Protein AF-A0A853IHB6-F1 (afdb_monomer)

Structure (mmCIF, N/CA/C/O backbone):
data_AF-A0A853IHB6-F1
#
_entry.id   AF-A0A853IHB6-F1
#
loop_
_atom_site.group_PDB
_atom_site.id
_atom_site.type_symbol
_atom_site.label_atom_id
_atom_site.label_alt_id
_atom_site.label_comp_id
_atom_site.label_asym_id
_atom_site.label_entity_id
_atom_site.label_seq_id
_atom_site.pdbx_PDB_ins_code
_atom_site.Cartn_x
_atom_site.Cartn_y
_atom_site.Cartn_z
_atom_site.occupancy
_atom_site.B_iso_or_equiv
_atom_site.auth_seq_id
_atom_site.auth_comp_id
_atom_site.auth_asym_id
_atom_site.auth_atom_id
_atom_site.pdbx_PDB_model_num
ATOM 1 N N . MET A 1 1 ? 46.048 -47.312 -31.090 1.00 39.09 1 MET A N 1
ATOM 2 C CA . MET A 1 1 ? 46.561 -47.671 -29.754 1.00 39.09 1 MET A CA 1
ATOM 3 C C . MET A 1 1 ? 45.730 -46.863 -28.779 1.00 39.09 1 MET A C 1
ATOM 5 O O . MET A 1 1 ? 45.894 -45.655 -28.734 1.00 39.09 1 MET A O 1
ATOM 9 N N . PHE A 1 2 ? 44.700 -47.487 -28.207 1.00 38.72 2 PHE A N 1
ATOM 10 C CA . PHE A 1 2 ? 43.743 -46.816 -27.329 1.00 38.72 2 PHE A CA 1
ATOM 11 C C . PHE A 1 2 ? 44.332 -46.805 -25.922 1.00 38.72 2 PHE A C 1
ATOM 13 O O . PHE A 1 2 ? 44.575 -47.870 -25.360 1.00 38.72 2 PHE A O 1
ATOM 20 N N . ASP A 1 3 ? 44.629 -45.611 -25.422 1.00 42.41 3 ASP A N 1
ATOM 21 C CA . ASP A 1 3 ? 45.115 -45.395 -24.067 1.00 42.41 3 ASP A CA 1
ATOM 22 C C . ASP A 1 3 ? 43.910 -45.358 -23.119 1.00 42.41 3 ASP A C 1
ATOM 24 O O . ASP A 1 3 ? 43.054 -44.478 -23.205 1.00 42.41 3 ASP A O 1
ATOM 28 N N . THR A 1 4 ? 43.797 -46.382 -22.278 1.00 53.53 4 THR A N 1
ATOM 29 C CA . THR A 1 4 ? 42.808 -46.483 -21.203 1.00 53.53 4 THR A CA 1
ATOM 30 C C . THR A 1 4 ? 43.539 -46.297 -19.878 1.00 53.53 4 THR A C 1
ATOM 32 O O . THR A 1 4 ? 43.985 -47.272 -19.271 1.00 53.53 4 THR A O 1
ATOM 35 N N . GLY A 1 5 ? 43.675 -45.042 -19.447 1.00 38.88 5 GLY A N 1
ATOM 36 C CA . GLY A 1 5 ? 44.325 -44.648 -18.198 1.00 38.88 5 GLY A CA 1
ATOM 37 C C . GLY A 1 5 ? 43.356 -44.013 -17.194 1.00 38.88 5 GLY A C 1
ATOM 38 O O . GLY A 1 5 ? 43.035 -42.842 -17.310 1.00 38.88 5 GLY A O 1
ATOM 39 N N . SER A 1 6 ? 42.932 -44.833 -16.228 1.00 40.25 6 SER A N 1
ATOM 40 C CA . SER A 1 6 ? 42.567 -44.580 -14.817 1.00 40.25 6 SER A CA 1
ATOM 41 C C . SER A 1 6 ? 41.685 -43.374 -14.393 1.00 40.25 6 SER A C 1
ATOM 43 O O . SER A 1 6 ? 42.074 -42.224 -14.571 1.00 40.25 6 SER A O 1
ATOM 45 N N . PRO A 1 7 ? 40.564 -43.615 -13.673 1.00 49.88 7 PRO A N 1
ATOM 46 C CA . PRO A 1 7 ? 39.757 -42.578 -13.031 1.00 49.88 7 PRO A CA 1
ATOM 47 C C . PRO A 1 7 ? 40.370 -42.173 -11.683 1.00 49.88 7 PRO A C 1
ATOM 49 O O . PRO A 1 7 ? 40.290 -42.908 -10.699 1.00 49.88 7 PRO A O 1
ATOM 52 N N . GLY A 1 8 ? 40.986 -40.999 -11.636 1.00 46.03 8 GLY A N 1
ATOM 53 C CA . GLY A 1 8 ? 41.506 -40.397 -10.413 1.00 46.03 8 GLY A CA 1
ATOM 54 C C . GLY A 1 8 ? 41.659 -38.892 -10.597 1.00 46.03 8 GLY A C 1
ATOM 55 O O . GLY A 1 8 ? 42.212 -38.461 -11.601 1.00 46.03 8 GLY A O 1
ATOM 56 N N . ASP A 1 9 ? 41.157 -38.140 -9.619 1.00 41.75 9 ASP A N 1
ATOM 57 C CA . ASP A 1 9 ? 41.301 -36.690 -9.428 1.00 41.75 9 ASP A CA 1
ATOM 58 C C . ASP A 1 9 ? 40.328 -35.778 -10.200 1.00 41.75 9 ASP A C 1
ATOM 60 O O . ASP A 1 9 ? 40.714 -34.925 -10.995 1.00 41.75 9 ASP A O 1
ATOM 64 N N . LEU A 1 10 ? 39.035 -35.871 -9.859 1.00 42.25 10 LEU A N 1
ATOM 65 C CA . LEU A 1 10 ? 38.134 -34.719 -9.984 1.00 42.25 10 LEU A CA 1
ATOM 66 C C . LEU A 1 10 ? 38.564 -33.659 -8.958 1.00 42.25 10 LEU A C 1
ATOM 68 O O . LEU A 1 10 ? 38.214 -33.738 -7.779 1.00 42.25 10 LEU A O 1
ATOM 72 N N . GLN A 1 11 ? 39.348 -32.677 -9.401 1.00 43.31 11 GLN A N 1
ATOM 73 C CA . GLN A 1 11 ? 39.589 -31.466 -8.625 1.00 43.31 11 GLN A CA 1
ATOM 74 C C . GLN A 1 11 ? 38.267 -30.703 -8.477 1.00 43.31 11 GLN A C 1
ATOM 76 O O . GLN A 1 11 ? 37.586 -30.400 -9.453 1.00 43.31 11 GLN A O 1
ATOM 81 N N . THR A 1 12 ? 37.890 -30.383 -7.241 1.00 45.84 12 THR A N 1
ATOM 82 C CA . THR A 1 12 ? 36.671 -29.639 -6.883 1.00 45.84 12 THR A CA 1
ATOM 83 C C . THR A 1 12 ? 36.771 -28.141 -7.205 1.00 45.84 12 THR A C 1
ATOM 85 O O . THR A 1 12 ? 36.400 -27.308 -6.379 1.00 45.84 12 THR A O 1
ATOM 88 N N . THR A 1 13 ? 37.311 -27.774 -8.367 1.00 45.62 13 THR A N 1
ATOM 89 C CA . THR A 1 13 ? 37.456 -26.369 -8.788 1.00 45.62 13 THR A CA 1
ATOM 90 C C . THR A 1 13 ? 36.735 -26.014 -10.081 1.00 45.62 13 THR A C 1
ATOM 92 O O . THR A 1 13 ? 36.624 -24.829 -10.369 1.00 45.62 13 THR A O 1
ATOM 95 N N . ASP A 1 14 ? 36.133 -26.977 -10.778 1.00 42.69 14 ASP A N 1
ATOM 96 C CA . ASP A 1 14 ? 35.293 -26.707 -11.951 1.00 42.69 14 ASP A CA 1
ATOM 97 C C . ASP A 1 14 ? 33.805 -26.782 -11.587 1.00 42.69 14 ASP A C 1
ATOM 99 O O . ASP A 1 14 ? 33.030 -27.567 -12.127 1.00 42.69 14 ASP A O 1
ATOM 103 N N . ILE A 1 15 ? 33.386 -25.955 -10.623 1.00 47.69 15 ILE A N 1
ATOM 104 C CA . ILE A 1 15 ? 31.996 -25.493 -10.620 1.00 47.69 15 ILE A CA 1
ATOM 105 C C . ILE A 1 15 ? 31.965 -24.383 -11.661 1.00 47.69 15 ILE A C 1
ATOM 107 O O . ILE A 1 15 ? 32.429 -23.274 -11.404 1.00 47.69 15 ILE A O 1
ATOM 111 N N . ASP A 1 16 ? 31.484 -24.735 -12.847 1.00 43.22 16 ASP A N 1
ATOM 112 C CA . ASP A 1 16 ? 31.359 -23.882 -14.019 1.00 43.22 16 ASP A CA 1
ATOM 113 C C . ASP A 1 16 ? 30.934 -22.447 -13.668 1.00 43.22 16 ASP A C 1
ATOM 115 O O . ASP A 1 16 ? 29.757 -22.125 -13.482 1.00 43.22 16 ASP A O 1
ATOM 119 N N . TYR A 1 17 ? 31.913 -21.541 -13.685 1.00 42.97 17 TYR A N 1
ATOM 120 C CA . TYR A 1 17 ? 31.722 -20.088 -13.644 1.00 42.97 17 TYR A CA 1
ATOM 121 C C . TYR A 1 17 ? 30.939 -19.548 -14.866 1.00 42.97 17 TYR A C 1
ATOM 123 O O . TYR A 1 17 ? 30.694 -18.349 -14.963 1.00 42.97 17 TYR A O 1
ATOM 131 N N . TRP A 1 18 ? 30.496 -20.425 -15.774 1.00 45.09 18 TRP A N 1
ATOM 132 C CA . TRP A 1 18 ? 29.638 -20.131 -16.927 1.00 45.09 18 TRP A CA 1
ATOM 133 C C . TRP A 1 18 ? 28.149 -19.944 -16.587 1.00 45.09 18 TRP A C 1
ATOM 135 O O . TRP A 1 18 ? 27.378 -19.531 -17.448 1.00 45.09 18 TRP A O 1
ATOM 145 N N . CYS A 1 19 ? 27.722 -20.181 -15.342 1.00 48.97 19 CYS A N 1
ATOM 146 C CA . CYS A 1 19 ? 26.323 -19.977 -14.932 1.00 48.97 19 CYS A CA 1
ATOM 147 C C . CYS A 1 19 ? 25.985 -18.530 -14.508 1.00 48.97 19 CYS A C 1
ATOM 149 O O . CYS A 1 19 ? 24.873 -18.275 -14.051 1.00 48.97 19 CYS A O 1
ATOM 151 N N . LEU A 1 20 ? 26.920 -17.580 -14.636 1.00 48.69 20 LEU A N 1
ATOM 152 C CA . LEU A 1 20 ? 26.728 -16.162 -14.285 1.00 48.69 20 LEU A CA 1
ATOM 153 C C . LEU A 1 20 ? 26.822 -15.228 -15.497 1.00 48.69 20 LEU A C 1
ATOM 155 O O . LEU A 1 20 ? 27.181 -14.059 -15.349 1.00 48.69 20 LEU A O 1
ATOM 159 N N . ASP A 1 21 ? 26.508 -15.714 -16.698 1.00 51.81 21 ASP A N 1
ATOM 160 C CA . ASP A 1 21 ? 26.398 -14.824 -17.847 1.00 51.81 21 ASP A CA 1
ATOM 161 C C . ASP A 1 21 ? 24.984 -14.225 -17.930 1.00 51.81 21 ASP A C 1
ATOM 163 O O . ASP A 1 21 ? 24.065 -14.783 -18.534 1.00 51.81 21 ASP A O 1
ATOM 167 N N . ASN A 1 22 ? 24.810 -13.055 -17.308 1.00 55.53 22 ASN A N 1
ATOM 168 C CA . ASN A 1 22 ? 23.594 -12.233 -17.403 1.00 55.53 22 ASN A CA 1
ATOM 169 C C . ASN A 1 22 ? 23.301 -11.745 -18.844 1.00 55.53 22 ASN A C 1
ATOM 171 O O . ASN A 1 22 ? 22.346 -10.999 -19.044 1.00 55.53 22 ASN A O 1
ATOM 175 N N . SER A 1 23 ? 24.112 -12.121 -19.842 1.00 57.69 23 SER A N 1
ATOM 176 C CA . SER A 1 23 ? 23.882 -11.809 -21.257 1.00 57.69 23 SER A CA 1
ATOM 177 C C . SER A 1 23 ? 23.020 -12.838 -22.004 1.00 57.69 23 SER A C 1
ATOM 179 O O . SER A 1 23 ? 22.664 -12.598 -23.159 1.00 57.69 23 SER A O 1
ATOM 181 N N . ASN A 1 24 ? 22.620 -13.952 -21.371 1.00 60.69 24 ASN A N 1
ATOM 182 C CA . ASN A 1 24 ? 21.638 -14.863 -21.964 1.00 60.69 24 ASN A CA 1
ATOM 183 C C . ASN A 1 24 ? 20.250 -14.183 -22.001 1.00 60.69 24 ASN A C 1
ATOM 185 O O . ASN A 1 24 ? 19.693 -13.909 -20.933 1.00 60.69 24 ASN A O 1
ATOM 189 N N . PRO A 1 25 ? 19.656 -13.943 -23.187 1.00 65.44 25 PRO A N 1
ATOM 190 C CA . PRO A 1 25 ? 18.392 -13.213 -23.311 1.00 65.44 25 PRO A CA 1
ATOM 191 C C . PRO A 1 25 ? 17.245 -13.873 -22.536 1.00 65.44 25 PRO A C 1
ATOM 193 O O . PRO A 1 25 ? 16.434 -13.170 -21.950 1.00 65.44 25 PRO A O 1
ATOM 196 N N . LEU A 1 26 ? 17.227 -15.206 -22.420 1.00 67.75 26 LEU A N 1
ATOM 197 C CA . LEU A 1 26 ? 16.200 -15.918 -21.648 1.00 67.75 26 LEU A CA 1
ATOM 198 C C . LEU A 1 26 ? 16.331 -15.695 -20.134 1.00 67.75 26 LEU A C 1
ATOM 200 O O . LEU A 1 26 ? 15.330 -15.648 -19.423 1.00 67.75 26 LEU A O 1
ATOM 204 N N . ILE A 1 27 ? 17.564 -15.552 -19.635 1.00 72.31 27 ILE A N 1
ATOM 205 C CA . ILE A 1 27 ? 17.809 -15.221 -18.226 1.00 72.31 27 ILE A CA 1
ATOM 206 C C . ILE A 1 27 ? 17.411 -13.764 -17.986 1.00 72.31 27 ILE A C 1
ATOM 208 O O . ILE A 1 27 ? 16.718 -13.484 -17.012 1.00 72.31 27 ILE A O 1
ATOM 212 N N . MET A 1 28 ? 17.774 -12.858 -18.897 1.00 68.56 28 MET A N 1
ATOM 213 C CA . MET A 1 28 ? 17.434 -11.440 -18.792 1.00 68.56 28 MET A CA 1
ATOM 214 C C . MET A 1 28 ? 15.918 -11.205 -18.800 1.00 68.56 28 MET A C 1
ATOM 216 O O . MET A 1 28 ? 15.425 -10.511 -17.914 1.00 68.56 28 MET A O 1
ATOM 220 N N . ASP A 1 29 ? 15.178 -11.833 -19.717 1.00 67.56 29 ASP A N 1
ATOM 221 C CA . ASP A 1 29 ? 13.713 -11.740 -19.777 1.00 67.56 29 ASP A CA 1
ATOM 222 C C . ASP A 1 29 ? 13.081 -12.258 -18.477 1.00 67.56 29 ASP A C 1
ATOM 224 O O . ASP A 1 29 ? 12.278 -11.568 -17.853 1.00 67.56 29 ASP A O 1
ATOM 228 N N . SER A 1 30 ? 13.538 -13.412 -17.976 1.00 71.25 30 SER A N 1
ATOM 229 C CA . SER A 1 30 ? 13.041 -13.955 -16.704 1.00 71.25 30 SER A CA 1
ATOM 230 C C . SER A 1 30 ? 13.342 -13.057 -15.495 1.00 71.25 30 S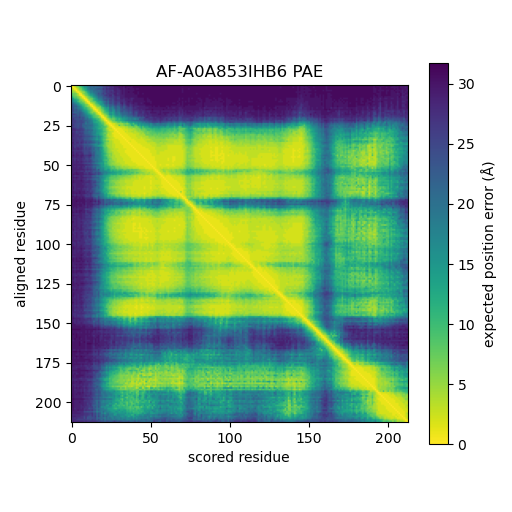ER A C 1
ATOM 232 O O . SER A 1 30 ? 12.538 -12.976 -14.566 1.00 71.25 30 SER A O 1
ATOM 234 N N . ILE A 1 31 ? 14.487 -12.363 -15.491 1.00 74.69 31 ILE A N 1
ATOM 235 C CA . ILE A 1 31 ? 14.859 -11.409 -14.438 1.00 74.69 31 ILE A CA 1
ATOM 236 C C . ILE A 1 31 ? 13.988 -10.154 -14.528 1.00 74.69 31 ILE A C 1
ATOM 238 O O . ILE A 1 31 ? 13.567 -9.636 -13.493 1.00 74.69 31 ILE A O 1
ATOM 242 N N . ILE A 1 32 ? 13.715 -9.665 -15.741 1.00 72.12 32 ILE A N 1
ATOM 243 C CA . ILE A 1 32 ? 12.841 -8.511 -15.977 1.00 72.12 32 ILE A CA 1
ATOM 244 C C . ILE A 1 32 ? 11.423 -8.822 -15.493 1.00 72.12 32 ILE A C 1
ATOM 246 O O . ILE A 1 32 ? 10.866 -8.024 -14.737 1.00 72.12 32 ILE A O 1
ATOM 250 N N . ASP A 1 33 ? 10.883 -9.993 -15.834 1.00 72.81 33 ASP A N 1
ATOM 251 C CA . ASP A 1 33 ? 9.558 -10.434 -15.387 1.00 72.81 33 ASP A CA 1
ATOM 252 C C . ASP A 1 33 ? 9.497 -10.547 -13.859 1.00 72.81 33 ASP A C 1
ATOM 254 O O . ASP A 1 33 ? 8.618 -9.971 -13.217 1.00 72.81 33 ASP A O 1
ATOM 258 N N . GLN A 1 34 ? 10.490 -11.200 -13.243 1.00 77.75 34 GLN A N 1
ATOM 259 C CA . GLN A 1 34 ? 10.580 -11.296 -11.782 1.00 77.75 34 GLN A CA 1
ATOM 260 C C . GLN A 1 34 ? 10.673 -9.926 -11.110 1.00 77.75 34 GLN A C 1
ATOM 262 O O . GLN A 1 34 ? 10.095 -9.722 -10.039 1.00 77.75 34 GLN A O 1
ATOM 267 N N . PHE A 1 35 ? 11.410 -8.988 -11.702 1.00 81.38 35 PHE A N 1
ATOM 268 C CA . PHE A 1 35 ? 11.526 -7.632 -11.183 1.00 81.38 35 PHE A CA 1
ATOM 269 C C . PHE A 1 35 ? 10.202 -6.867 -11.303 1.00 81.38 35 PHE A C 1
ATOM 271 O O . PHE A 1 35 ? 9.795 -6.215 -10.338 1.00 81.38 35 PHE A O 1
ATOM 278 N N . GLY A 1 36 ? 9.508 -6.983 -12.439 1.00 78.69 36 GLY A N 1
ATOM 279 C CA . GLY A 1 36 ? 8.176 -6.409 -12.644 1.00 78.69 36 GLY A CA 1
ATOM 280 C C . GLY A 1 36 ? 7.177 -6.917 -11.605 1.00 78.69 36 GLY A C 1
ATOM 281 O O . GLY A 1 36 ? 6.523 -6.126 -10.923 1.00 78.69 36 GLY A O 1
ATOM 282 N N . ASP A 1 37 ? 7.165 -8.226 -11.385 1.00 80.94 37 ASP A N 1
ATOM 283 C CA . ASP A 1 37 ? 6.362 -8.908 -10.372 1.00 80.94 37 ASP A CA 1
ATOM 284 C C . ASP A 1 37 ? 6.672 -8.440 -8.940 1.00 80.94 37 ASP A C 1
ATOM 286 O O . ASP A 1 37 ? 5.771 -8.201 -8.128 1.00 80.94 37 ASP A O 1
ATOM 290 N N . GLN A 1 38 ? 7.957 -8.304 -8.598 1.00 87.19 38 GLN A N 1
ATOM 291 C CA . GLN A 1 38 ? 8.386 -7.783 -7.296 1.00 87.19 38 GLN A CA 1
ATOM 292 C C . GLN A 1 38 ? 7.939 -6.332 -7.104 1.00 87.19 38 GLN A C 1
ATOM 294 O O . GLN A 1 38 ? 7.488 -5.967 -6.015 1.00 87.19 38 GLN A O 1
ATOM 299 N N . GLN A 1 39 ? 8.041 -5.514 -8.152 1.00 86.00 39 GLN A N 1
ATOM 300 C CA . GLN A 1 39 ? 7.624 -4.118 -8.119 1.00 86.00 39 GLN A CA 1
ATOM 301 C C . GLN A 1 39 ? 6.103 -3.992 -7.977 1.00 86.00 39 GLN A C 1
ATOM 303 O O . GLN A 1 39 ? 5.648 -3.180 -7.171 1.00 86.00 39 GLN A O 1
ATOM 308 N N . LEU A 1 40 ? 5.322 -4.819 -8.681 1.00 86.06 40 LEU A N 1
ATOM 309 C CA . LEU A 1 40 ? 3.865 -4.886 -8.546 1.00 86.06 40 LEU A CA 1
ATOM 310 C C . LEU A 1 40 ? 3.463 -5.215 -7.102 1.00 86.06 40 LEU A C 1
ATOM 312 O O . LEU A 1 40 ? 2.686 -4.481 -6.490 1.00 86.06 40 LEU A O 1
ATOM 316 N N . ARG A 1 41 ? 4.060 -6.261 -6.515 1.00 88.19 41 ARG A N 1
ATOM 317 C CA . ARG A 1 41 ? 3.809 -6.652 -5.117 1.00 88.19 41 ARG A CA 1
ATOM 318 C C . ARG A 1 41 ? 4.211 -5.566 -4.122 1.00 88.19 41 ARG A C 1
ATOM 320 O O . ARG A 1 41 ? 3.479 -5.303 -3.167 1.00 88.19 41 ARG A O 1
ATOM 327 N N . ALA A 1 42 ? 5.353 -4.913 -4.340 1.00 89.50 42 ALA A N 1
ATOM 328 C CA . ALA A 1 42 ? 5.799 -3.808 -3.497 1.00 89.50 42 ALA A CA 1
ATOM 329 C C . ALA A 1 42 ? 4.817 -2.626 -3.550 1.00 89.50 42 ALA A C 1
ATOM 331 O O . ALA A 1 42 ? 4.470 -2.066 -2.508 1.00 89.50 42 ALA A O 1
ATOM 332 N N . SER A 1 43 ? 4.342 -2.270 -4.747 1.00 89.44 43 SER A N 1
ATOM 333 C CA . SER A 1 43 ? 3.339 -1.223 -4.958 1.00 89.44 43 SER A CA 1
ATOM 334 C C . SER A 1 43 ? 1.993 -1.576 -4.317 1.00 89.44 43 SER A C 1
ATOM 336 O O . SER A 1 43 ? 1.381 -0.715 -3.681 1.00 89.44 43 SER A O 1
ATOM 338 N N . ALA A 1 44 ? 1.556 -2.834 -4.410 1.00 89.31 44 ALA A N 1
ATOM 339 C CA . ALA A 1 44 ? 0.323 -3.324 -3.798 1.00 89.31 44 ALA A CA 1
ATOM 340 C C . ALA A 1 44 ? 0.361 -3.248 -2.263 1.00 89.31 44 ALA A C 1
ATOM 342 O O . ALA A 1 44 ? -0.499 -2.617 -1.647 1.00 89.31 44 ALA A O 1
ATOM 343 N N . MET A 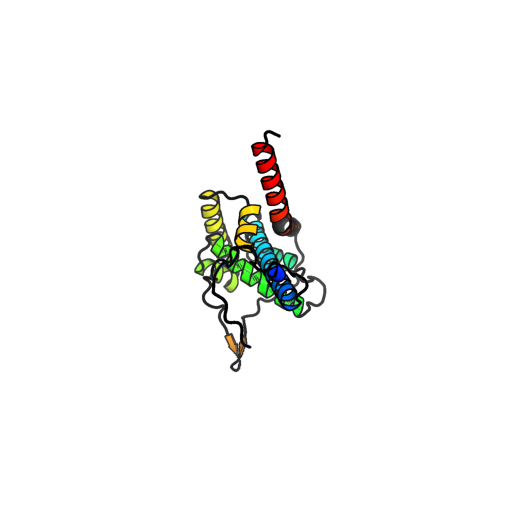1 45 ? 1.405 -3.803 -1.636 1.00 89.62 45 MET A N 1
ATOM 344 C CA . MET A 1 45 ? 1.578 -3.746 -0.178 1.00 89.62 45 MET A CA 1
ATOM 345 C C . MET A 1 45 ? 1.720 -2.303 0.322 1.00 89.62 45 MET 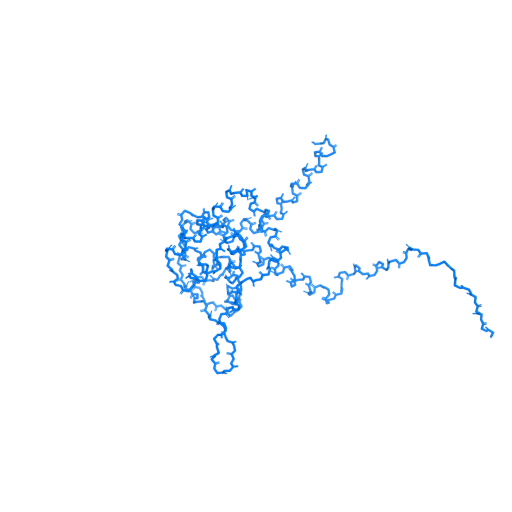A C 1
ATOM 347 O O . MET A 1 45 ? 1.142 -1.924 1.339 1.00 89.62 45 MET A O 1
ATOM 351 N N . ALA A 1 46 ? 2.445 -1.458 -0.414 1.00 91.31 46 ALA A N 1
ATOM 352 C CA . ALA A 1 46 ? 2.559 -0.043 -0.080 1.00 91.31 46 ALA A CA 1
ATOM 353 C C . ALA A 1 46 ? 1.215 0.698 -0.168 1.00 91.31 46 ALA A C 1
ATOM 355 O O . ALA A 1 46 ? 0.976 1.595 0.640 1.00 91.31 46 ALA A O 1
ATOM 356 N N . SER A 1 47 ? 0.356 0.328 -1.122 1.00 90.00 47 SER A N 1
ATOM 357 C CA . SER A 1 47 ? -0.992 0.889 -1.278 1.00 90.00 47 SER A CA 1
ATOM 358 C C . SER A 1 47 ? -1.908 0.458 -0.134 1.00 90.00 47 SER A C 1
ATOM 360 O O . SER A 1 47 ? -2.553 1.312 0.470 1.00 90.00 47 SER A O 1
ATOM 362 N N . ALA A 1 48 ? -1.885 -0.828 0.237 1.00 90.12 48 ALA A N 1
ATOM 363 C CA . ALA A 1 48 ? -2.624 -1.359 1.383 1.00 90.12 48 ALA A CA 1
ATOM 364 C C . ALA A 1 48 ? -2.237 -0.653 2.696 1.00 90.12 48 ALA A C 1
ATOM 366 O O . ALA A 1 48 ? -3.100 -0.133 3.398 1.00 90.12 48 ALA A O 1
ATOM 367 N N . LEU A 1 49 ? -0.936 -0.543 2.989 1.00 90.50 49 LEU A N 1
ATOM 368 C CA . LEU A 1 49 ? -0.447 0.155 4.185 1.00 90.50 49 LEU A CA 1
ATOM 369 C C . LEU A 1 49 ? -0.770 1.654 4.166 1.00 90.50 49 LEU A C 1
ATOM 371 O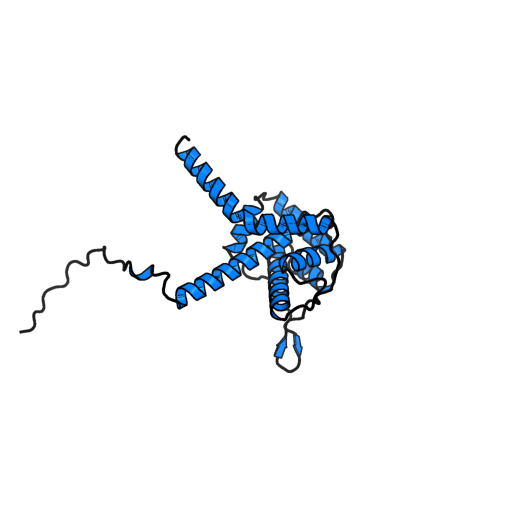 O . LEU A 1 49 ? -1.052 2.245 5.203 1.00 90.50 49 LEU A O 1
ATOM 375 N N . ALA A 1 50 ? -0.695 2.302 3.000 1.00 90.44 50 ALA A N 1
ATOM 376 C CA . ALA A 1 50 ? -1.035 3.717 2.886 1.00 90.44 50 ALA A CA 1
ATOM 377 C C . ALA A 1 50 ? -2.529 3.977 3.102 1.00 90.44 50 ALA A C 1
ATOM 379 O O . ALA A 1 50 ? -2.865 5.044 3.604 1.00 90.44 50 ALA A O 1
ATOM 380 N N . TRP A 1 51 ? -3.388 3.026 2.733 1.00 91.00 51 TRP A N 1
ATOM 381 C CA . TRP A 1 51 ? -4.826 3.102 2.952 1.00 91.00 51 TRP A CA 1
ATOM 382 C C . TRP A 1 51 ? -5.203 2.906 4.422 1.00 91.00 51 TRP A C 1
ATOM 384 O O . TRP A 1 51 ? -5.953 3.717 4.952 1.00 91.00 51 TRP A O 1
ATOM 394 N N . VAL A 1 52 ? -4.641 1.898 5.098 1.00 88.75 52 VAL A N 1
ATOM 395 C CA . VAL A 1 52 ? -4.919 1.644 6.527 1.00 88.75 52 VAL A CA 1
ATOM 396 C C . VAL A 1 52 ? -4.451 2.803 7.412 1.00 88.75 52 VAL A C 1
ATOM 398 O O . VAL A 1 52 ? -5.111 3.150 8.379 1.00 88.75 52 VAL A O 1
ATOM 401 N N . GLU A 1 53 ? -3.332 3.442 7.066 1.00 85.81 53 GLU A N 1
ATOM 402 C CA . GLU A 1 53 ? -2.814 4.607 7.799 1.00 85.81 53 GLU A CA 1
ATOM 403 C C . GLU A 1 53 ? -3.401 5.947 7.340 1.00 85.81 53 GLU A C 1
ATOM 405 O O . GLU A 1 53 ? -2.901 7.005 7.737 1.00 85.81 53 GLU A O 1
ATOM 410 N N . ASN A 1 54 ? -4.353 5.927 6.411 1.00 82.56 54 ASN A N 1
ATOM 411 C CA . ASN A 1 54 ? -5.020 7.138 5.973 1.00 82.56 54 ASN A CA 1
ATOM 412 C C . ASN A 1 54 ? -6.065 7.544 7.016 1.00 82.56 54 ASN A C 1
ATOM 414 O O . ASN A 1 54 ? -6.741 6.690 7.580 1.00 82.56 54 ASN A O 1
ATOM 418 N N . ASP A 1 55 ? -6.260 8.849 7.207 1.00 76.50 55 ASP A N 1
ATOM 419 C CA . ASP A 1 55 ? -7.292 9.358 8.125 1.00 76.50 55 ASP A CA 1
ATOM 420 C C . ASP A 1 55 ? -8.713 8.966 7.666 1.00 76.50 55 ASP A C 1
ATOM 422 O O . ASP A 1 55 ? -9.658 8.956 8.451 1.00 76.50 55 ASP A O 1
ATOM 426 N N . GLU A 1 56 ? -8.863 8.638 6.378 1.00 8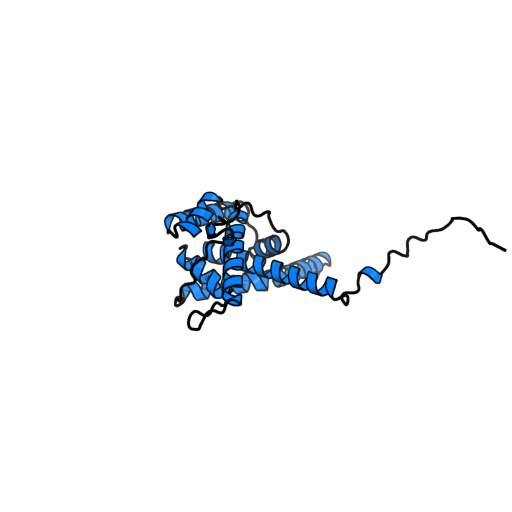1.69 56 GLU A N 1
ATOM 427 C CA . GLU A 1 56 ? -10.103 8.192 5.756 1.00 81.69 56 GLU A CA 1
ATOM 428 C C . GLU A 1 56 ? -9.953 6.759 5.220 1.00 81.69 56 GLU A C 1
ATOM 430 O O . GLU A 1 56 ? -9.350 6.522 4.165 1.00 81.69 56 GLU A O 1
ATOM 435 N N . VAL A 1 57 ? -10.533 5.806 5.952 1.00 85.25 57 VAL A N 1
ATOM 436 C CA . VAL A 1 57 ? -10.568 4.381 5.603 1.00 85.25 57 VAL A CA 1
ATOM 437 C C . VAL A 1 57 ? -11.883 4.067 4.887 1.00 85.25 57 VAL A C 1
ATOM 439 O O . VAL A 1 57 ? -12.827 3.527 5.462 1.00 85.25 57 VAL A O 1
ATOM 442 N N . THR A 1 58 ? -11.961 4.428 3.607 1.00 87.00 58 THR A N 1
ATOM 443 C CA . THR A 1 58 ? -13.121 4.135 2.750 1.00 87.00 58 THR A CA 1
ATOM 444 C C . THR A 1 58 ? -12.717 3.290 1.536 1.00 87.00 58 THR A C 1
ATOM 446 O O . THR A 1 58 ? -11.557 3.338 1.110 1.00 87.00 58 THR A O 1
ATOM 449 N N . PRO A 1 59 ? -13.644 2.517 0.936 1.00 84.06 59 PRO A N 1
ATOM 450 C CA . PRO A 1 59 ? -13.376 1.768 -0.300 1.00 84.06 59 PRO A CA 1
ATOM 451 C C . PRO A 1 59 ? -12.955 2.683 -1.461 1.00 84.06 59 PRO A C 1
ATOM 453 O O . PRO A 1 59 ? -12.138 2.315 -2.309 1.00 84.06 59 PRO A O 1
ATOM 456 N N . ASP A 1 60 ? -13.492 3.902 -1.475 1.00 85.06 60 ASP A N 1
ATOM 457 C CA . ASP A 1 60 ? -13.160 4.932 -2.451 1.00 85.06 60 ASP A CA 1
ATOM 458 C C . ASP A 1 60 ? -11.720 5.431 -2.278 1.00 85.06 60 ASP A C 1
ATOM 460 O O . ASP A 1 60 ? -10.973 5.454 -3.258 1.00 85.06 60 ASP A O 1
ATOM 464 N N . ALA A 1 61 ? -11.285 5.702 -1.041 1.00 85.44 61 ALA A N 1
ATOM 465 C CA . ALA A 1 61 ? -9.901 6.078 -0.759 1.00 85.44 61 ALA A CA 1
ATOM 466 C C . ALA A 1 61 ? -8.905 4.981 -1.181 1.00 85.44 61 ALA A C 1
ATOM 468 O O . ALA A 1 61 ? -7.845 5.288 -1.732 1.00 85.44 61 ALA A O 1
ATOM 469 N N . LEU A 1 62 ? -9.248 3.700 -0.985 1.00 85.94 62 LEU A N 1
ATOM 470 C CA . LEU A 1 62 ? -8.425 2.576 -1.453 1.00 85.94 62 LEU A CA 1
ATOM 471 C C . LEU A 1 62 ? -8.310 2.570 -2.980 1.00 85.94 62 LEU A C 1
ATOM 473 O O . LEU A 1 62 ? -7.208 2.511 -3.527 1.00 85.94 62 LEU A O 1
ATOM 477 N N . THR A 1 63 ? -9.451 2.664 -3.663 1.00 84.75 63 THR A N 1
ATOM 478 C CA . THR A 1 63 ? -9.533 2.683 -5.131 1.00 84.75 63 THR A CA 1
ATOM 479 C C . THR A 1 63 ? -8.696 3.819 -5.711 1.00 84.75 63 THR A C 1
ATOM 481 O O . THR A 1 63 ? -7.988 3.638 -6.701 1.00 84.75 63 THR A O 1
ATOM 484 N N . GLU A 1 64 ? -8.730 4.985 -5.073 1.00 84.44 64 GLU A N 1
ATOM 485 C CA . GLU A 1 64 ? -7.982 6.161 -5.499 1.00 84.44 64 GLU A CA 1
ATOM 486 C C . GLU A 1 64 ? -6.477 5.975 -5.307 1.00 84.44 64 GLU A C 1
ATOM 488 O O . GLU A 1 64 ? -5.722 6.216 -6.250 1.00 84.44 64 GLU A O 1
ATOM 493 N N . ILE A 1 65 ? -6.025 5.472 -4.152 1.00 85.50 65 ILE A N 1
ATOM 494 C CA . ILE A 1 65 ? -4.604 5.159 -3.925 1.00 85.50 65 ILE A CA 1
ATOM 495 C C . ILE A 1 65 ? -4.093 4.184 -4.992 1.00 85.50 65 ILE A C 1
ATOM 497 O O . ILE A 1 65 ? -3.036 4.427 -5.580 1.00 85.50 65 ILE A O 1
ATOM 501 N N . VAL A 1 66 ? -4.854 3.125 -5.280 1.00 85.62 66 VAL A N 1
ATOM 502 C CA . VAL A 1 66 ? -4.488 2.115 -6.283 1.00 85.62 66 VAL A CA 1
ATOM 503 C C . VAL A 1 66 ? -4.480 2.713 -7.693 1.00 85.62 66 VAL A C 1
ATOM 505 O O . VAL A 1 66 ? -3.510 2.525 -8.421 1.00 85.62 66 VAL A O 1
ATOM 508 N N . SER A 1 67 ? -5.488 3.509 -8.064 1.00 82.56 67 SER A N 1
ATOM 509 C CA . SER A 1 67 ? -5.538 4.171 -9.380 1.00 82.56 67 SER A CA 1
ATOM 510 C C . SER A 1 67 ? -4.375 5.144 -9.595 1.00 82.56 67 SER A C 1
ATOM 512 O O . SER A 1 67 ? -3.755 5.143 -10.654 1.00 82.56 67 SER A O 1
ATOM 514 N N . GLY A 1 68 ? -4.006 5.917 -8.567 1.00 82.12 68 GLY A N 1
ATOM 515 C CA . GLY A 1 68 ? -2.869 6.829 -8.636 1.00 82.12 68 GLY A CA 1
ATOM 516 C C . GLY A 1 68 ? -1.521 6.111 -8.619 1.00 82.12 68 GLY A C 1
ATOM 517 O O . GLY A 1 68 ? -0.527 6.647 -9.109 1.00 82.12 68 GLY A O 1
ATOM 518 N N . MET A 1 69 ? -1.450 4.909 -8.047 1.00 84.12 69 MET A N 1
ATOM 519 C CA . MET A 1 69 ? -0.255 4.069 -8.111 1.00 84.12 69 MET A CA 1
ATOM 520 C C . MET A 1 69 ? -0.102 3.421 -9.492 1.00 84.12 69 MET A C 1
ATOM 522 O O . MET A 1 69 ? 1.015 3.354 -9.994 1.00 84.12 69 MET A O 1
ATOM 526 N N . ALA A 1 70 ? -1.214 3.018 -10.112 1.00 80.56 70 ALA A N 1
ATOM 527 C CA . ALA A 1 70 ? -1.264 2.529 -11.487 1.00 80.56 70 ALA A CA 1
ATOM 528 C C . ALA A 1 70 ? -1.089 3.631 -12.547 1.00 80.56 70 ALA A C 1
ATOM 530 O O . ALA A 1 70 ? -1.018 3.324 -13.729 1.00 80.56 70 ALA A O 1
ATOM 531 N N . ASP A 1 71 ? -1.019 4.895 -12.117 1.00 77.06 71 ASP A N 1
ATOM 532 C CA . ASP A 1 71 ? -0.945 6.085 -12.972 1.00 77.06 71 ASP A CA 1
ATOM 533 C C . ASP A 1 71 ? -2.055 6.137 -14.030 1.00 77.06 71 ASP A C 1
ATOM 535 O O . ASP A 1 71 ? -1.894 6.727 -15.094 1.00 77.06 71 ASP A O 1
ATOM 539 N N . VAL A 1 72 ? -3.210 5.534 -13.725 1.00 69.50 72 VAL A N 1
ATOM 540 C CA . VAL A 1 72 ? -4.344 5.538 -14.643 1.00 69.50 72 VAL A CA 1
ATOM 541 C C . VAL A 1 72 ? -4.843 6.967 -14.764 1.00 69.50 72 VAL A C 1
ATOM 543 O O . VAL A 1 72 ? -5.286 7.576 -13.781 1.00 69.50 72 VAL A O 1
ATOM 546 N N . ALA A 1 73 ? -4.745 7.509 -15.977 1.00 55.84 73 ALA A N 1
ATOM 547 C CA . ALA A 1 73 ? -5.113 8.880 -16.253 1.00 55.84 73 ALA A CA 1
ATOM 548 C C . ALA A 1 73 ? -6.582 9.120 -15.880 1.00 55.84 73 ALA A C 1
ATOM 550 O O . ALA A 1 73 ? -7.519 8.551 -16.437 1.00 55.84 73 ALA A O 1
ATOM 551 N N . ILE A 1 74 ? -6.781 10.006 -14.907 1.00 52.22 74 ILE A N 1
ATOM 552 C CA . ILE A 1 74 ? -8.108 10.428 -14.453 1.00 52.22 74 ILE A CA 1
ATOM 553 C C . ILE A 1 74 ? -8.820 11.270 -15.528 1.00 52.22 74 ILE A C 1
ATOM 555 O O . ILE A 1 74 ? -10.050 11.341 -15.531 1.00 52.22 74 ILE A O 1
ATOM 559 N N . GLU A 1 75 ? -8.067 11.920 -16.420 1.00 51.84 75 GLU A N 1
ATOM 560 C CA . GLU A 1 75 ? -8.581 12.921 -17.365 1.00 51.84 75 GLU A CA 1
ATOM 561 C C . GLU A 1 75 ? -8.534 12.448 -18.835 1.00 51.84 75 GLU A C 1
ATOM 563 O O . GLU A 1 75 ? -9.472 12.746 -19.576 1.00 51.84 75 GLU A O 1
ATOM 568 N N . ASP A 1 76 ? -7.571 11.600 -19.217 1.00 56.62 76 ASP A N 1
ATOM 569 C CA . ASP A 1 76 ? -7.404 11.080 -20.587 1.00 56.62 76 ASP A CA 1
ATOM 570 C C . ASP A 1 76 ? -8.128 9.739 -20.838 1.00 56.62 76 ASP A C 1
ATOM 572 O O . ASP A 1 76 ? -8.854 9.217 -19.981 1.00 56.62 76 ASP A O 1
ATOM 576 N N . ASP A 1 77 ? -8.024 9.227 -22.066 1.00 61.31 77 ASP A N 1
ATOM 577 C CA . ASP A 1 77 ? -8.500 7.892 -22.425 1.00 61.31 77 ASP A CA 1
ATOM 578 C C . ASP A 1 77 ? -7.575 6.834 -21.816 1.00 61.31 77 ASP A C 1
ATOM 580 O O . ASP A 1 77 ? -6.374 6.823 -22.073 1.00 61.31 77 ASP A O 1
ATOM 584 N N . ILE A 1 78 ? -8.156 5.944 -21.009 1.00 62.88 78 ILE A N 1
ATOM 585 C CA . ILE A 1 78 ? -7.441 4.833 -20.378 1.00 62.88 78 ILE A CA 1
ATOM 586 C C . ILE A 1 78 ? -7.095 3.817 -21.464 1.00 62.88 78 ILE A C 1
ATOM 588 O O . ILE A 1 78 ? -7.981 3.315 -22.163 1.00 62.88 78 ILE A O 1
ATOM 592 N N . THR A 1 79 ? -5.812 3.507 -21.607 1.00 69.69 79 THR A N 1
ATOM 593 C CA . THR A 1 79 ? -5.338 2.485 -22.543 1.00 69.69 79 THR A CA 1
ATOM 594 C C . THR A 1 79 ? -5.506 1.079 -21.954 1.00 69.69 79 THR A C 1
ATOM 596 O O . THR A 1 79 ? -5.495 0.894 -20.739 1.00 69.69 79 THR A O 1
ATOM 599 N N . GLN A 1 80 ? -5.637 0.053 -22.805 1.00 67.19 80 GLN A N 1
ATOM 600 C CA . GLN A 1 80 ? -5.769 -1.338 -22.340 1.00 67.19 80 GLN A CA 1
ATOM 601 C C . GLN A 1 80 ? -4.615 -1.785 -21.414 1.00 67.19 80 GLN A C 1
ATOM 603 O O . GLN A 1 80 ? -4.905 -2.380 -20.381 1.00 67.19 80 GLN A O 1
ATOM 608 N N . PRO A 1 81 ? -3.334 -1.464 -21.694 1.00 66.75 81 PRO A N 1
ATOM 609 C CA . PRO A 1 81 ? -2.239 -1.826 -20.792 1.00 66.75 81 PRO A CA 1
ATOM 610 C C . PRO A 1 81 ? -2.309 -1.146 -19.416 1.00 66.75 81 PRO A C 1
ATOM 612 O O . PRO A 1 81 ? -1.924 -1.748 -18.417 1.00 66.75 81 PRO A O 1
ATOM 615 N N . GLU A 1 82 ? -2.796 0.098 -19.344 1.00 65.38 82 GLU A N 1
ATOM 616 C CA . GLU A 1 82 ? -2.997 0.804 -18.068 1.00 65.38 82 GLU A CA 1
ATOM 617 C C . GLU A 1 82 ? -4.117 0.159 -17.248 1.00 65.38 82 GLU A C 1
ATOM 619 O O . GLU A 1 82 ? -4.020 0.039 -16.026 1.00 65.38 82 GLU A O 1
ATOM 624 N N . GLU A 1 83 ? -5.173 -0.287 -17.924 1.00 67.88 83 GLU A N 1
ATOM 625 C CA . GLU A 1 83 ? -6.281 -0.993 -17.298 1.00 67.88 83 GLU A CA 1
ATOM 626 C C . GLU A 1 83 ? -5.866 -2.377 -16.780 1.00 67.88 83 GLU A C 1
ATOM 628 O O . GLU A 1 83 ? -6.173 -2.711 -15.635 1.00 67.88 83 GLU A O 1
ATOM 633 N N . ASP A 1 84 ? -5.096 -3.133 -17.567 1.00 72.25 84 ASP A N 1
ATOM 634 C CA . ASP A 1 84 ? -4.552 -4.435 -17.165 1.00 72.25 84 ASP A CA 1
ATOM 635 C C . ASP A 1 84 ? -3.640 -4.286 -15.930 1.00 72.25 84 ASP A C 1
ATOM 637 O O . ASP A 1 84 ? -3.792 -5.011 -14.942 1.00 72.25 84 ASP A O 1
ATOM 641 N N . TYR A 1 85 ? -2.753 -3.281 -15.927 1.00 76.94 85 TYR A N 1
ATOM 642 C CA . TYR A 1 85 ? -1.883 -2.998 -14.781 1.00 76.94 85 TYR A CA 1
ATOM 643 C C . TYR A 1 85 ? -2.675 -2.604 -13.528 1.00 76.94 85 TYR A C 1
ATOM 645 O O . TYR A 1 85 ? -2.351 -3.030 -12.417 1.00 76.94 85 TYR A O 1
ATOM 653 N N . TYR A 1 86 ? -3.735 -1.810 -13.686 1.00 78.12 86 TYR A N 1
ATOM 654 C CA . TYR A 1 86 ? -4.621 -1.448 -12.584 1.00 78.12 86 TYR A CA 1
ATOM 655 C C . TYR A 1 86 ? -5.357 -2.660 -12.003 1.00 78.12 86 TYR A C 1
ATOM 657 O O . TYR A 1 86 ? -5.456 -2.788 -10.778 1.00 78.12 86 TYR A O 1
ATOM 665 N N . GLU A 1 87 ? -5.858 -3.562 -12.847 1.00 81.75 87 GLU A N 1
ATOM 666 C CA . GLU A 1 87 ? -6.503 -4.797 -12.398 1.00 81.75 87 GLU A CA 1
ATOM 667 C C . GLU A 1 87 ? -5.532 -5.696 -11.630 1.00 81.75 87 GLU A C 1
ATOM 669 O O . GLU A 1 87 ? -5.875 -6.214 -10.560 1.00 81.75 87 GLU A O 1
ATOM 674 N N . ASP A 1 88 ? -4.311 -5.844 -12.142 1.00 81.88 88 ASP A N 1
ATOM 675 C CA . ASP A 1 88 ? -3.251 -6.612 -11.500 1.00 81.88 88 ASP A CA 1
ATOM 676 C C . ASP A 1 88 ? -2.861 -6.016 -10.150 1.00 81.88 88 ASP A C 1
ATOM 678 O O . ASP A 1 88 ? -2.814 -6.728 -9.141 1.00 81.88 88 ASP A O 1
ATOM 682 N N . LEU A 1 89 ? -2.686 -4.697 -10.094 1.00 83.81 89 LEU A N 1
ATOM 683 C CA . LEU A 1 89 ? -2.355 -3.994 -8.862 1.00 83.81 89 LEU A CA 1
ATOM 684 C C . LEU A 1 89 ? -3.491 -4.077 -7.837 1.00 83.81 89 LEU A C 1
ATOM 686 O O . LEU A 1 89 ? -3.235 -4.273 -6.647 1.00 83.81 89 LEU A O 1
ATOM 690 N N . THR A 1 90 ? -4.746 -3.969 -8.275 1.00 85.06 90 THR A N 1
ATOM 691 C CA . THR A 1 90 ? -5.913 -4.072 -7.386 1.00 85.06 90 THR A CA 1
ATOM 692 C C . THR A 1 90 ? -6.027 -5.474 -6.793 1.00 85.06 90 THR A C 1
ATOM 694 O O . THR A 1 90 ? -6.239 -5.628 -5.587 1.00 85.06 90 THR A O 1
ATOM 697 N N . ARG A 1 91 ? -5.819 -6.508 -7.614 1.00 85.56 91 ARG A N 1
ATOM 698 C CA . ARG A 1 91 ? -5.829 -7.908 -7.174 1.00 85.56 91 ARG A CA 1
ATOM 699 C C . ARG A 1 91 ? -4.714 -8.195 -6.178 1.00 85.56 91 ARG A C 1
ATOM 701 O O . ARG A 1 91 ? -4.966 -8.784 -5.129 1.00 85.56 91 ARG A O 1
ATOM 708 N N . GLU A 1 92 ? -3.500 -7.747 -6.476 1.00 86.12 92 GLU A N 1
ATOM 709 C CA . GLU A 1 92 ? -2.367 -7.900 -5.563 1.00 86.12 92 GLU A CA 1
ATOM 710 C C . GLU A 1 92 ? -2.557 -7.097 -4.272 1.00 86.12 92 GLU A C 1
ATOM 712 O O . GLU A 1 92 ? -2.130 -7.541 -3.210 1.00 86.12 92 GLU A O 1
ATOM 717 N N . THR A 1 93 ? -3.257 -5.958 -4.317 1.00 87.00 93 THR A N 1
ATOM 718 C CA . THR A 1 93 ? -3.602 -5.183 -3.113 1.00 87.00 93 THR A CA 1
ATOM 719 C C . THR A 1 93 ? -4.579 -5.951 -2.221 1.00 87.00 93 THR A C 1
ATOM 721 O O . THR A 1 93 ? -4.402 -5.972 -1.005 1.00 87.00 93 THR A O 1
ATOM 724 N N . ALA A 1 94 ? -5.560 -6.654 -2.797 1.00 86.75 94 ALA A N 1
ATOM 725 C CA . ALA A 1 94 ? -6.451 -7.532 -2.036 1.00 86.75 94 ALA A CA 1
ATOM 726 C C . ALA A 1 94 ? -5.683 -8.671 -1.340 1.00 86.75 94 ALA A C 1
ATOM 728 O O . ALA A 1 94 ? -5.893 -8.933 -0.154 1.00 86.75 94 ALA A O 1
ATOM 729 N N . ILE A 1 95 ? -4.739 -9.302 -2.046 1.00 86.12 95 ILE A N 1
ATOM 730 C CA . ILE A 1 95 ? -3.873 -10.342 -1.469 1.00 86.12 95 ILE A CA 1
ATOM 731 C C . ILE A 1 95 ? -2.991 -9.743 -0.362 1.00 86.12 95 ILE A C 1
ATOM 733 O O . ILE A 1 95 ? -2.881 -10.327 0.717 1.00 86.12 95 ILE A O 1
ATOM 737 N N . ALA A 1 96 ? -2.439 -8.546 -0.566 1.00 85.56 96 ALA A N 1
ATOM 738 C CA . ALA A 1 96 ? -1.634 -7.860 0.439 1.00 85.56 96 ALA A CA 1
ATOM 739 C C . ALA A 1 96 ? -2.425 -7.561 1.725 1.00 85.56 96 ALA A C 1
ATOM 741 O O . ALA A 1 96 ? -1.894 -7.766 2.814 1.00 85.56 96 ALA A O 1
ATOM 742 N N . LEU A 1 97 ? -3.700 -7.160 1.628 1.00 86.38 97 LEU A N 1
ATOM 743 C CA . LEU A 1 97 ? -4.570 -6.963 2.799 1.00 86.38 97 LEU A CA 1
ATOM 744 C C . LEU A 1 97 ? -4.747 -8.260 3.602 1.00 86.38 97 LEU A C 1
ATOM 746 O O . LEU A 1 97 ? -4.652 -8.246 4.829 1.00 86.38 97 LEU A O 1
ATOM 750 N N . THR A 1 98 ? -4.925 -9.398 2.923 1.00 87.06 98 THR A N 1
ATOM 751 C CA . THR A 1 98 ? -4.985 -10.701 3.609 1.00 87.06 98 THR A CA 1
ATOM 752 C C . THR A 1 98 ? -3.645 -11.087 4.239 1.00 87.06 98 THR A C 1
ATOM 754 O O . THR A 1 98 ? -3.616 -11.616 5.347 1.00 87.06 98 THR A O 1
ATOM 757 N N . ALA A 1 99 ? -2.524 -10.760 3.589 1.00 85.19 99 ALA A N 1
ATOM 758 C CA . ALA A 1 99 ? -1.184 -11.005 4.121 1.00 85.19 99 ALA A CA 1
ATOM 759 C C . ALA A 1 99 ? -0.859 -10.138 5.351 1.00 85.19 99 ALA A C 1
ATOM 761 O O . ALA A 1 99 ? -0.087 -10.561 6.208 1.00 85.19 99 ALA A O 1
ATOM 762 N N . LEU A 1 100 ? -1.468 -8.953 5.459 1.00 85.25 100 LEU A N 1
ATOM 763 C CA . LEU A 1 100 ? -1.411 -8.097 6.649 1.00 85.25 100 LEU A CA 1
ATOM 764 C C . LEU A 1 100 ? -2.299 -8.601 7.799 1.00 85.25 100 LEU A C 1
ATOM 766 O O . LEU A 1 100 ? -2.179 -8.110 8.919 1.00 85.25 100 LEU A O 1
ATOM 770 N N . GLY A 1 101 ? -3.146 -9.602 7.545 1.00 84.31 101 GLY A N 1
ATOM 771 C CA . GLY A 1 101 ? -3.929 -10.295 8.566 1.00 84.31 101 GLY A CA 1
ATOM 772 C C . GLY A 1 101 ? -5.434 -10.035 8.531 1.00 84.31 101 GLY A C 1
ATOM 773 O O . GLY A 1 101 ? -6.119 -10.471 9.457 1.00 84.31 101 GLY A O 1
ATOM 774 N N . ALA A 1 102 ? -5.955 -9.380 7.488 1.00 84.44 102 ALA A N 1
ATOM 775 C CA . ALA A 1 102 ? -7.397 -9.272 7.278 1.00 84.44 102 ALA A CA 1
ATOM 776 C C . ALA A 1 102 ? -8.025 -10.620 6.880 1.00 84.44 102 ALA A C 1
ATOM 778 O O . ALA A 1 102 ? -7.423 -11.420 6.154 1.00 84.44 102 ALA A O 1
ATOM 779 N N . GLU A 1 103 ? -9.265 -10.861 7.308 1.00 82.38 103 GLU A N 1
ATOM 780 C CA . GLU A 1 103 ? -10.010 -12.065 6.943 1.00 82.38 103 GLU A CA 1
ATOM 781 C C . GLU A 1 103 ? -10.395 -12.031 5.455 1.00 82.38 103 GLU A C 1
ATOM 783 O O . GLU A 1 103 ? -10.944 -11.051 4.948 1.00 82.38 103 GLU A O 1
ATOM 788 N N . ASN A 1 104 ? -10.156 -13.135 4.739 1.00 80.69 104 ASN A N 1
ATOM 789 C CA . ASN A 1 104 ? -10.418 -13.238 3.300 1.00 80.69 104 ASN A CA 1
ATOM 790 C C . ASN A 1 104 ? -11.867 -12.885 2.927 1.00 80.69 104 ASN A C 1
ATOM 792 O O . ASN A 1 104 ? -12.109 -12.176 1.951 1.00 80.69 104 ASN A O 1
ATOM 796 N N . ARG A 1 105 ? -12.827 -13.338 3.746 1.00 82.69 105 ARG A N 1
ATOM 797 C CA . ARG A 1 105 ? -14.254 -13.042 3.580 1.00 82.69 105 ARG A CA 1
ATOM 798 C C . ARG A 1 105 ? -14.524 -11.539 3.611 1.00 82.69 105 ARG A C 1
ATOM 800 O O . ARG A 1 105 ? -15.297 -11.040 2.793 1.00 82.69 105 ARG A O 1
ATOM 807 N N . ASP A 1 106 ? -13.899 -10.825 4.535 1.00 81.50 106 ASP A N 1
ATOM 808 C CA . ASP A 1 106 ? -14.162 -9.405 4.755 1.00 81.50 106 ASP A CA 1
ATOM 809 C C . ASP A 1 106 ? -13.478 -8.561 3.670 1.00 81.50 106 ASP A C 1
ATOM 811 O O . ASP A 1 106 ? -14.091 -7.641 3.129 1.00 81.50 106 ASP A O 1
ATOM 815 N N . VAL A 1 107 ? -12.275 -8.957 3.233 1.00 83.25 107 VAL A N 1
ATOM 816 C CA . VAL A 1 107 ? -11.609 -8.378 2.051 1.00 83.25 107 VAL A CA 1
ATOM 817 C C . VAL A 1 107 ? -12.448 -8.596 0.789 1.00 83.25 107 VAL A C 1
ATOM 819 O O . VAL A 1 107 ? -12.680 -7.656 0.032 1.00 83.25 107 VAL A O 1
ATOM 822 N N . LYS A 1 108 ? -12.971 -9.807 0.563 1.00 82.31 108 LYS A N 1
ATOM 823 C CA . LYS A 1 108 ? -13.876 -10.080 -0.565 1.00 82.31 108 LYS A CA 1
ATOM 824 C C . LYS A 1 108 ? -15.115 -9.181 -0.509 1.00 82.31 108 LYS A C 1
ATOM 826 O O . LYS A 1 108 ? -15.470 -8.555 -1.505 1.00 82.31 108 LYS A O 1
ATOM 831 N N . THR A 1 109 ? -15.717 -9.060 0.672 1.00 81.56 109 THR A N 1
ATOM 832 C CA . THR A 1 109 ? -16.891 -8.210 0.906 1.00 81.56 109 THR A CA 1
ATOM 833 C C . THR A 1 109 ? -16.598 -6.738 0.603 1.00 81.56 109 THR A C 1
ATOM 835 O O . THR A 1 109 ? -17.399 -6.093 -0.073 1.00 81.56 109 THR A O 1
ATOM 838 N N . LEU A 1 110 ? -15.428 -6.229 1.005 1.00 82.38 110 LEU A N 1
ATOM 839 C CA . LEU A 1 110 ? -14.965 -4.872 0.705 1.00 82.38 110 LEU A CA 1
ATOM 840 C C . LEU A 1 110 ? -14.931 -4.596 -0.807 1.00 82.38 110 LEU A C 1
ATOM 842 O O . LEU A 1 110 ? -15.483 -3.594 -1.260 1.00 82.38 110 LEU A O 1
ATOM 846 N N . PHE A 1 111 ? -14.327 -5.486 -1.599 1.00 83.31 111 PHE A N 1
ATOM 847 C CA . PHE A 1 111 ? -14.228 -5.291 -3.050 1.00 83.31 111 PHE A CA 1
ATOM 848 C C . PHE A 1 111 ? -15.557 -5.519 -3.788 1.00 83.31 111 PHE A C 1
ATOM 850 O O . PHE A 1 111 ? -15.790 -4.909 -4.833 1.00 83.31 111 PHE A O 1
ATOM 857 N N . GLU A 1 112 ? -16.440 -6.375 -3.267 1.00 81.94 112 GLU A N 1
ATOM 858 C CA . GLU A 1 112 ? -17.726 -6.687 -3.902 1.00 81.94 112 GLU A CA 1
ATOM 859 C C . GLU A 1 112 ? -18.827 -5.678 -3.593 1.00 81.94 112 GLU A C 1
ATOM 861 O O . GLU A 1 112 ? -19.573 -5.294 -4.498 1.00 81.94 112 GLU A O 1
ATOM 866 N N . ARG A 1 113 ? -18.953 -5.281 -2.323 1.00 78.44 113 ARG A N 1
ATOM 867 C CA . ARG A 1 113 ? -20.020 -4.396 -1.843 1.00 78.44 113 ARG A CA 1
ATOM 868 C C . ARG A 1 113 ? -19.603 -2.934 -1.818 1.00 78.44 113 ARG A C 1
ATOM 870 O O . ARG A 1 113 ? -20.485 -2.086 -1.913 1.00 78.44 113 ARG A O 1
ATOM 877 N N . GLN A 1 114 ? -18.300 -2.654 -1.721 1.00 76.69 114 GLN A N 1
ATOM 878 C CA . GLN A 1 114 ? -17.748 -1.301 -1.619 1.00 76.69 114 GLN A CA 1
ATOM 879 C C . GLN A 1 114 ? -18.442 -0.467 -0.528 1.00 76.69 114 GLN A C 1
ATOM 881 O O . GLN A 1 114 ? -18.729 0.711 -0.728 1.00 76.69 114 GLN A O 1
ATOM 886 N N . ASP A 1 115 ? -18.729 -1.079 0.625 1.00 82.00 115 ASP A N 1
ATOM 887 C CA . ASP A 1 115 ? -19.338 -0.416 1.775 1.00 82.00 115 ASP A CA 1
ATOM 888 C C . ASP A 1 115 ? -18.304 -0.024 2.842 1.00 82.00 115 ASP A C 1
ATOM 890 O O . ASP A 1 115 ? -17.310 -0.709 3.089 1.00 82.00 115 ASP A O 1
ATOM 894 N N . GLU A 1 116 ? -18.557 1.104 3.507 1.00 85.88 116 GLU A N 1
ATOM 895 C CA . GLU A 1 116 ? -17.663 1.667 4.529 1.00 85.88 116 GLU A CA 1
ATOM 896 C C . GLU A 1 116 ? -17.524 0.753 5.756 1.00 85.88 116 GLU A C 1
ATOM 898 O O . GLU A 1 116 ? -16.459 0.680 6.364 1.00 85.88 116 GLU A O 1
ATOM 903 N N . ALA A 1 117 ? -18.567 -0.010 6.094 1.00 87.06 117 ALA A N 1
ATOM 904 C CA . ALA A 1 117 ? -18.531 -0.946 7.217 1.00 87.06 117 ALA A CA 1
ATOM 905 C C . ALA A 1 117 ? -17.494 -2.067 7.014 1.00 87.06 117 ALA A C 1
ATOM 907 O O . ALA A 1 117 ? -16.760 -2.412 7.945 1.00 87.06 117 ALA A O 1
ATOM 908 N N . SER A 1 118 ? -17.394 -2.612 5.796 1.00 82.62 118 SER A N 1
ATOM 909 C CA . SER A 1 118 ? -16.390 -3.634 5.475 1.00 82.62 118 SER A CA 1
ATOM 910 C C . SER A 1 118 ? -14.983 -3.042 5.451 1.00 82.62 118 SER A C 1
ATOM 912 O O . SER A 1 118 ? -14.047 -3.684 5.920 1.00 82.62 118 SER A O 1
ATOM 914 N N . ALA A 1 119 ? -14.833 -1.800 4.976 1.00 86.12 119 ALA A N 1
ATOM 915 C CA . ALA A 1 119 ? -13.559 -1.080 4.993 1.00 86.12 119 ALA A CA 1
ATOM 916 C C . ALA A 1 119 ? -13.011 -0.906 6.416 1.00 86.12 119 ALA A C 1
ATOM 918 O O . ALA A 1 119 ? -11.862 -1.261 6.678 1.00 86.12 119 ALA A O 1
ATOM 919 N N . LEU A 1 120 ? -13.853 -0.438 7.341 1.00 88.12 120 LEU A N 1
ATOM 920 C CA . LEU A 1 120 ? -13.486 -0.273 8.749 1.00 88.12 120 LEU A CA 1
ATOM 921 C C . LEU A 1 120 ? -13.133 -1.610 9.411 1.00 88.12 120 LEU A C 1
ATOM 923 O O . LEU A 1 120 ? -12.150 -1.690 10.142 1.00 88.12 120 LEU A O 1
ATOM 927 N N . THR A 1 121 ? -13.895 -2.669 9.121 1.00 89.12 121 THR A N 1
ATOM 928 C CA . THR A 1 121 ? -13.635 -4.011 9.670 1.00 89.12 121 THR A CA 1
ATOM 929 C C . THR A 1 121 ? -12.263 -4.532 9.240 1.00 89.12 121 THR A C 1
ATOM 931 O O . THR A 1 121 ? -11.480 -4.980 10.077 1.00 89.12 121 THR A O 1
ATOM 934 N N . VAL A 1 122 ? -11.944 -4.428 7.945 1.00 86.56 122 VAL A N 1
ATOM 935 C CA . VAL A 1 122 ? -10.649 -4.851 7.391 1.00 86.56 122 VAL A CA 1
ATOM 936 C C . VAL A 1 122 ? -9.500 -4.033 7.987 1.00 86.56 122 VAL A C 1
ATOM 938 O O . VAL A 1 122 ? -8.478 -4.605 8.363 1.00 86.56 122 VAL A O 1
ATOM 941 N N . ALA A 1 123 ? -9.654 -2.713 8.106 1.00 87.94 123 ALA A N 1
ATOM 942 C CA . ALA A 1 123 ? -8.610 -1.865 8.673 1.00 87.94 123 ALA A CA 1
ATOM 943 C C . ALA A 1 123 ? -8.357 -2.153 10.157 1.00 87.94 123 ALA A C 1
ATOM 945 O O . ALA A 1 123 ? -7.197 -2.269 10.543 1.00 87.94 123 ALA A O 1
ATOM 946 N N . GLN A 1 124 ? -9.409 -2.364 10.957 1.00 88.88 124 GLN A N 1
ATOM 947 C CA . GLN A 1 124 ? -9.265 -2.719 12.371 1.00 88.88 124 GLN A CA 1
ATOM 948 C C . GLN A 1 124 ? -8.521 -4.048 12.544 1.00 88.88 124 GLN A C 1
ATOM 950 O O . GLN A 1 124 ? -7.600 -4.138 13.349 1.00 88.88 124 GLN A O 1
ATOM 955 N N . GLN A 1 125 ? -8.861 -5.070 11.748 1.00 87.81 125 GLN A N 1
ATOM 956 C CA . GLN A 1 125 ? -8.162 -6.362 11.782 1.00 87.81 125 GLN A CA 1
ATOM 957 C C . GLN A 1 125 ? -6.663 -6.209 11.494 1.00 87.81 125 GLN A C 1
ATOM 959 O O . GLN A 1 125 ? -5.835 -6.856 12.139 1.00 87.81 125 GLN A O 1
ATOM 964 N N . ILE A 1 126 ? -6.307 -5.355 10.532 1.00 87.12 126 ILE A N 1
ATOM 965 C CA . ILE A 1 126 ? -4.910 -5.084 10.182 1.00 87.12 126 ILE A CA 1
ATOM 966 C C . ILE A 1 126 ? -4.213 -4.297 11.297 1.00 87.12 126 ILE A C 1
ATOM 968 O O . ILE A 1 126 ? -3.089 -4.636 11.664 1.00 87.12 126 ILE A O 1
ATOM 972 N N . GLU A 1 127 ? -4.860 -3.284 11.868 1.00 87.00 127 GLU A N 1
ATOM 973 C CA . GLU A 1 127 ? -4.307 -2.492 12.970 1.00 87.00 127 GLU A CA 1
ATOM 974 C C . GLU A 1 127 ? -4.065 -3.346 14.226 1.00 87.00 127 GLU A C 1
ATOM 976 O O . GLU A 1 127 ? -2.992 -3.281 14.834 1.00 87.00 127 GLU A O 1
ATOM 981 N N . ASP A 1 128 ? -5.000 -4.233 14.569 1.00 86.56 128 ASP A N 1
ATOM 982 C CA . ASP A 1 128 ? -4.867 -5.178 15.683 1.00 86.56 128 ASP A CA 1
ATOM 983 C C . ASP A 1 128 ? -3.671 -6.129 15.476 1.00 86.56 128 ASP A C 1
ATOM 985 O O . ASP A 1 128 ? -2.928 -6.458 16.408 1.00 86.56 128 ASP A O 1
ATOM 989 N N . LYS A 1 129 ? -3.432 -6.555 14.231 1.00 84.12 129 LYS A N 1
ATOM 990 C CA . LYS A 1 129 ? -2.292 -7.413 13.875 1.00 84.12 129 LYS A CA 1
ATOM 991 C C . LYS A 1 129 ? -0.966 -6.659 13.910 1.00 84.12 129 LYS A C 1
ATOM 993 O O . LYS A 1 129 ? -0.004 -7.156 14.499 1.00 84.12 129 LYS A O 1
ATOM 998 N N . LEU A 1 130 ? -0.920 -5.459 13.336 1.00 82.38 130 LEU A N 1
ATOM 999 C CA . LEU A 1 130 ? 0.275 -4.612 13.307 1.00 82.38 130 LEU A CA 1
ATOM 1000 C C . LEU A 1 130 ? 0.673 -4.111 14.699 1.00 82.38 130 LEU A C 1
ATOM 1002 O O . LEU A 1 130 ? 1.862 -3.974 14.983 1.00 82.38 130 LEU A O 1
ATOM 1006 N N . SER A 1 131 ? -0.300 -3.868 15.578 1.00 81.19 131 SER A N 1
ATOM 1007 C CA . SER A 1 131 ? -0.036 -3.498 16.972 1.00 81.19 131 SER A CA 1
ATOM 1008 C C . SER A 1 131 ? 0.508 -4.666 17.799 1.00 81.19 131 SER A C 1
ATOM 1010 O O . SER A 1 131 ? 1.338 -4.452 18.683 1.00 81.19 131 SER A O 1
ATOM 1012 N N . THR A 1 132 ? 0.104 -5.901 17.483 1.00 79.75 132 THR A N 1
ATOM 1013 C CA . THR A 1 132 ? 0.619 -7.114 18.138 1.00 79.75 132 THR A CA 1
ATOM 1014 C C . THR A 1 132 ? 2.059 -7.428 17.714 1.00 79.75 132 THR A C 1
ATOM 1016 O O . THR A 1 132 ? 2.888 -7.779 18.554 1.00 79.75 132 THR A O 1
ATOM 1019 N N . GLU A 1 133 ? 2.377 -7.287 16.424 1.00 75.38 133 GLU A N 1
ATOM 1020 C CA . GLU A 1 133 ? 3.708 -7.553 15.866 1.00 75.38 133 GLU A CA 1
ATOM 1021 C C . GLU A 1 133 ? 4.238 -6.334 15.096 1.00 75.38 133 GLU A C 1
ATOM 1023 O O . GLU A 1 133 ? 4.161 -6.288 13.863 1.00 75.38 133 GLU A O 1
ATOM 1028 N N . PRO A 1 134 ? 4.815 -5.337 15.794 1.00 76.25 134 PRO A N 1
ATOM 1029 C CA . PRO A 1 134 ? 5.275 -4.124 15.140 1.00 76.25 134 PRO A CA 1
ATOM 1030 C C . PRO A 1 134 ? 6.481 -4.424 14.245 1.00 76.25 134 PRO A C 1
ATOM 1032 O O . PRO A 1 134 ? 7.589 -4.709 14.710 1.00 76.25 134 PRO A O 1
ATOM 1035 N N . LYS A 1 135 ?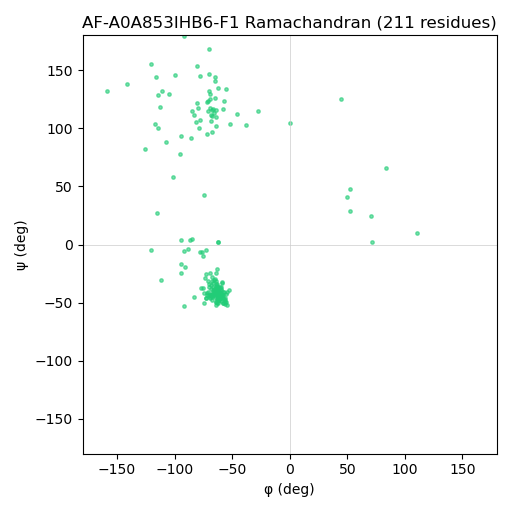 6.271 -4.319 12.934 1.00 80.31 135 LYS A N 1
ATOM 1036 C CA . LYS A 1 135 ? 7.316 -4.352 11.906 1.00 80.31 135 LYS A CA 1
ATOM 1037 C C . LYS A 1 135 ? 7.358 -3.011 11.179 1.00 80.31 135 LYS A C 1
ATOM 1039 O O . LYS A 1 135 ? 6.327 -2.400 10.936 1.00 80.31 135 LYS A O 1
ATOM 1044 N N . ASP A 1 136 ? 8.555 -2.566 10.797 1.00 83.75 136 ASP A N 1
ATOM 1045 C CA . ASP A 1 136 ? 8.709 -1.381 9.942 1.00 83.75 136 ASP A CA 1
ATOM 1046 C C . ASP A 1 136 ? 8.046 -1.616 8.576 1.00 83.75 136 ASP A C 1
ATOM 1048 O O . ASP A 1 136 ? 8.293 -2.641 7.936 1.00 83.75 136 ASP A O 1
ATOM 1052 N N . ASP A 1 137 ? 7.280 -0.642 8.086 1.00 82.19 137 ASP A N 1
ATOM 1053 C CA . ASP A 1 137 ? 6.581 -0.710 6.796 1.00 82.19 137 ASP A CA 1
ATOM 1054 C C . ASP A 1 137 ? 7.502 -1.066 5.630 1.00 82.19 137 ASP A C 1
ATOM 1056 O O . ASP A 1 137 ? 7.130 -1.818 4.732 1.00 82.19 137 ASP A O 1
ATOM 1060 N N . GLY A 1 138 ? 8.727 -0.527 5.622 1.00 80.81 138 GLY A N 1
ATOM 1061 C CA . GLY A 1 138 ? 9.712 -0.844 4.590 1.00 80.81 138 GLY A CA 1
ATOM 1062 C C . GLY A 1 138 ? 10.123 -2.313 4.638 1.00 80.81 138 GLY A C 1
ATOM 1063 O O . GLY A 1 138 ? 10.437 -2.915 3.609 1.00 80.81 138 GLY A O 1
ATOM 1064 N N . THR A 1 139 ? 10.086 -2.909 5.827 1.00 82.25 139 THR A N 1
ATOM 1065 C CA . THR A 1 139 ? 10.310 -4.336 6.021 1.00 82.25 139 THR A CA 1
ATOM 1066 C C . THR A 1 139 ? 9.110 -5.161 5.567 1.00 82.25 139 THR A C 1
ATOM 1068 O O . THR A 1 139 ? 9.319 -6.134 4.854 1.00 82.25 139 THR A O 1
ATOM 1071 N N . LEU A 1 140 ? 7.877 -4.750 5.855 1.00 85.50 140 LEU A N 1
ATOM 1072 C CA . LEU A 1 140 ? 6.676 -5.438 5.364 1.00 85.50 140 LEU A CA 1
ATOM 1073 C C . LEU A 1 140 ? 6.592 -5.426 3.831 1.00 85.50 140 LEU A C 1
ATOM 1075 O O . LEU A 1 140 ? 6.478 -6.479 3.204 1.00 85.50 140 LEU A O 1
ATOM 1079 N N . VAL A 1 141 ? 6.752 -4.247 3.217 1.00 86.56 141 VAL A N 1
ATOM 1080 C CA . VAL A 1 141 ? 6.701 -4.062 1.755 1.00 86.56 141 VAL A CA 1
ATOM 1081 C C . VAL A 1 141 ? 7.694 -4.969 1.049 1.00 86.56 141 VAL A C 1
ATOM 1083 O O . VAL A 1 141 ? 7.343 -5.676 0.107 1.00 86.56 141 VAL A O 1
ATOM 1086 N N . ALA A 1 142 ? 8.943 -4.972 1.501 1.00 83.31 142 ALA A N 1
ATOM 1087 C CA . ALA A 1 142 ? 9.980 -5.696 0.795 1.00 83.31 142 ALA A CA 1
ATOM 1088 C C . ALA A 1 142 ? 10.165 -7.142 1.292 1.00 83.31 142 ALA A C 1
ATOM 1090 O O . ALA A 1 142 ? 10.985 -7.853 0.726 1.00 83.31 142 ALA A O 1
ATOM 1091 N N . GLU A 1 143 ? 9.479 -7.585 2.355 1.00 83.69 143 GLU A N 1
ATOM 1092 C CA . GLU A 1 143 ? 9.270 -9.018 2.643 1.00 83.69 143 GLU A CA 1
ATOM 1093 C C . GLU A 1 143 ? 8.228 -9.566 1.669 1.00 83.69 143 GLU A C 1
ATOM 1095 O O . GLU A 1 143 ? 8.520 -10.523 0.960 1.00 83.69 143 GLU A O 1
ATOM 1100 N N . TYR A 1 144 ? 7.083 -8.890 1.543 1.00 85.81 144 TYR A N 1
ATOM 1101 C CA . TYR A 1 144 ? 6.001 -9.274 0.633 1.00 85.81 144 TYR A CA 1
ATOM 1102 C C . TYR A 1 144 ? 6.415 -9.259 -0.846 1.00 85.81 144 TYR A C 1
ATOM 1104 O O . TYR A 1 144 ? 6.032 -10.130 -1.623 1.00 85.81 144 TYR A O 1
ATOM 1112 N N . ALA A 1 145 ? 7.253 -8.297 -1.246 1.00 85.94 145 ALA A N 1
ATOM 1113 C CA . ALA A 1 145 ? 7.786 -8.257 -2.605 1.00 85.94 145 ALA A CA 1
ATOM 1114 C C . ALA A 1 145 ? 8.592 -9.522 -2.957 1.00 85.94 145 ALA A C 1
ATOM 1116 O O . ALA A 1 145 ? 8.518 -9.992 -4.091 1.00 85.94 145 ALA A O 1
ATOM 1117 N N . ILE A 1 146 ? 9.333 -10.090 -1.998 1.00 81.88 146 ILE A N 1
ATOM 1118 C CA . ILE A 1 146 ? 10.234 -11.235 -2.213 1.00 81.88 146 ILE A CA 1
ATOM 1119 C C . ILE A 1 146 ? 9.508 -12.558 -1.962 1.00 81.88 146 ILE A C 1
ATOM 1121 O O . ILE A 1 146 ? 9.530 -13.458 -2.797 1.00 81.88 146 ILE A O 1
ATOM 1125 N N . ILE A 1 147 ? 8.885 -12.679 -0.793 1.00 76.19 147 ILE A N 1
ATOM 1126 C CA . ILE A 1 147 ? 8.196 -13.874 -0.327 1.00 76.19 147 ILE A CA 1
ATOM 1127 C C . ILE A 1 147 ? 6.737 -13.686 -0.707 1.00 76.19 147 ILE A C 1
ATOM 1129 O O . ILE A 1 147 ? 5.979 -13.058 0.025 1.00 76.19 147 ILE A O 1
ATOM 1133 N N . ARG A 1 148 ? 6.352 -14.195 -1.877 1.00 65.88 148 ARG A N 1
ATOM 1134 C CA . ARG A 1 148 ? 4.946 -14.219 -2.277 1.00 65.88 148 ARG A CA 1
ATOM 1135 C C . ARG A 1 148 ? 4.192 -15.165 -1.330 1.00 65.88 148 ARG A C 1
ATOM 1137 O O . ARG A 1 148 ? 4.465 -16.365 -1.387 1.00 65.88 148 ARG A O 1
ATOM 1144 N N . PRO A 1 149 ? 3.263 -14.691 -0.478 1.00 59.19 149 PRO A N 1
ATOM 1145 C CA . PRO A 1 149 ? 2.348 -15.606 0.189 1.00 59.19 149 PRO A CA 1
ATOM 1146 C C . PRO A 1 149 ? 1.456 -16.260 -0.872 1.00 59.19 149 PRO A C 1
ATOM 1148 O O . PRO A 1 149 ? 1.111 -15.627 -1.876 1.00 59.19 149 PRO A O 1
ATOM 1151 N N . GLU A 1 150 ? 1.106 -17.535 -0.694 1.00 56.00 150 GLU A N 1
ATOM 1152 C CA . GLU A 1 150 ? 0.144 -18.176 -1.592 1.00 56.00 150 GLU A CA 1
ATOM 1153 C C . GLU A 1 150 ? -1.154 -17.353 -1.608 1.00 56.00 150 GLU A C 1
ATOM 1155 O O . GLU A 1 150 ? -1.620 -16.935 -0.545 1.00 56.00 150 GLU A O 1
ATOM 1160 N N . PRO A 1 151 ? -1.739 -17.070 -2.786 1.00 54.50 151 PRO A N 1
ATOM 1161 C CA . PRO A 1 151 ? -2.996 -16.347 -2.858 1.00 54.50 151 PRO A CA 1
ATOM 1162 C C . PRO A 1 151 ? -4.080 -17.205 -2.197 1.00 54.50 151 PRO A C 1
ATOM 1164 O O . PRO A 1 151 ? -4.581 -18.150 -2.796 1.00 54.50 151 PRO A O 1
ATOM 1167 N N . VAL A 1 152 ? -4.444 -16.870 -0.957 1.00 50.97 152 VAL A N 1
ATOM 1168 C CA . VAL A 1 152 ? -5.519 -17.547 -0.206 1.00 50.97 152 VAL A CA 1
ATOM 1169 C C . VAL A 1 152 ? -6.902 -17.113 -0.714 1.00 50.97 152 VAL A C 1
ATOM 1171 O O . VAL A 1 152 ? -7.926 -17.647 -0.303 1.00 50.97 152 VAL A O 1
ATOM 1174 N N . MET A 1 153 ? -6.973 -16.130 -1.620 1.00 44.69 153 MET A N 1
ATOM 1175 C CA . MET A 1 153 ? -8.214 -15.805 -2.321 1.00 44.69 153 MET A CA 1
ATOM 1176 C C . MET A 1 153 ? -8.565 -16.953 -3.262 1.00 44.69 153 MET A C 1
ATOM 1178 O O . MET A 1 153 ? -7.936 -17.124 -4.309 1.00 44.69 153 MET A O 1
ATOM 1182 N N . ASP A 1 154 ? -9.581 -17.726 -2.869 1.00 40.03 154 ASP A N 1
ATOM 1183 C CA . ASP A 1 154 ? -10.261 -18.675 -3.740 1.00 40.03 154 ASP A CA 1
ATOM 1184 C C . ASP A 1 154 ? -10.543 -17.962 -5.059 1.00 40.03 154 ASP A C 1
ATOM 1186 O O . ASP A 1 154 ? -11.262 -16.963 -5.080 1.00 40.03 154 ASP A O 1
ATOM 1190 N N . LYS A 1 155 ? -9.860 -18.428 -6.115 1.00 39.78 155 LYS A N 1
ATOM 1191 C CA . LYS A 1 155 ? -9.965 -18.016 -7.521 1.00 39.78 155 LYS A CA 1
ATOM 1192 C C . LYS A 1 155 ? -11.002 -16.913 -7.729 1.00 39.78 155 LYS A C 1
ATOM 1194 O O . LYS A 1 155 ? -12.190 -17.228 -7.764 1.00 39.78 155 LYS A O 1
ATOM 1199 N N . ALA A 1 156 ? -10.531 -15.674 -7.927 1.00 37.97 156 ALA A N 1
ATOM 1200 C CA . ALA A 1 156 ? -11.319 -14.552 -8.443 1.00 37.97 156 ALA A CA 1
ATOM 1201 C C . ALA A 1 156 ? -12.451 -15.086 -9.322 1.00 37.97 156 ALA A C 1
ATOM 1203 O O . ALA A 1 156 ? -12.149 -15.773 -10.301 1.00 37.97 156 ALA A O 1
ATOM 1204 N N . GLU A 1 157 ? -13.708 -14.890 -8.908 1.00 39.09 157 GLU A N 1
ATOM 1205 C CA . GLU A 1 157 ? -14.856 -15.572 -9.504 1.00 39.09 157 GLU A CA 1
ATOM 1206 C C . GLU A 1 157 ? -14.825 -15.386 -11.020 1.00 39.09 157 GLU A C 1
ATOM 1208 O O . GLU A 1 157 ? -15.073 -14.314 -11.574 1.00 39.09 157 GLU A O 1
ATOM 1213 N N . ARG A 1 158 ? -14.416 -16.463 -11.686 1.00 35.16 158 ARG A N 1
ATOM 1214 C CA . ARG A 1 158 ? -14.257 -16.554 -13.126 1.00 35.16 158 ARG A CA 1
ATOM 1215 C C . ARG A 1 158 ? -15.662 -16.573 -13.696 1.00 35.16 158 ARG A C 1
ATOM 1217 O O . ARG A 1 158 ? -16.291 -17.630 -13.734 1.00 35.16 158 ARG A O 1
ATOM 1224 N N . ARG A 1 159 ? -16.185 -15.419 -14.106 1.00 32.94 159 ARG A N 1
ATOM 1225 C CA . ARG A 1 159 ? -17.489 -15.382 -14.760 1.00 32.94 159 ARG A CA 1
ATOM 1226 C C . ARG A 1 159 ? -17.315 -16.009 -16.140 1.00 32.94 159 ARG A C 1
ATOM 1228 O O . ARG A 1 159 ? -16.582 -15.493 -16.979 1.00 32.94 159 ARG A O 1
ATOM 1235 N N . VAL A 1 160 ? -17.960 -17.150 -16.358 1.00 33.34 160 VAL A N 1
ATOM 1236 C CA . VAL A 1 160 ? -18.057 -17.756 -17.686 1.00 33.34 160 VAL A CA 1
ATOM 1237 C C . VAL A 1 160 ? -19.134 -16.990 -18.446 1.00 33.34 160 VAL A C 1
ATOM 1239 O O . VAL A 1 160 ? -20.318 -17.111 -18.139 1.00 33.34 160 VAL A O 1
ATOM 1242 N N . ILE A 1 161 ? -18.718 -16.168 -19.405 1.00 40.44 161 ILE A N 1
ATOM 1243 C CA . ILE A 1 161 ? -19.601 -15.596 -20.426 1.00 40.44 161 ILE A CA 1
ATOM 1244 C C . ILE A 1 161 ? -19.150 -16.241 -21.740 1.00 40.44 161 ILE A C 1
ATOM 1246 O O . ILE A 1 161 ? -17.978 -16.151 -22.097 1.00 40.44 161 ILE A O 1
ATOM 1250 N N . ASP A 1 162 ? -20.044 -16.984 -22.396 1.00 29.19 162 ASP A N 1
ATOM 1251 C CA . ASP A 1 162 ? -19.786 -17.699 -23.657 1.00 29.19 162 ASP A CA 1
ATOM 1252 C C . ASP A 1 162 ? -18.543 -18.612 -23.653 1.00 29.19 162 ASP A C 1
ATOM 1254 O O . ASP A 1 162 ? -17.702 -18.576 -24.550 1.00 29.19 162 ASP A O 1
ATOM 1258 N N . GLY A 1 163 ? -18.394 -19.442 -22.614 1.00 36.00 163 GLY A N 1
ATOM 1259 C CA . GLY A 1 163 ? -17.327 -20.452 -22.544 1.00 36.00 163 GLY A CA 1
ATOM 1260 C C . GLY A 1 163 ? -15.914 -19.894 -22.332 1.00 36.00 163 GLY A C 1
ATOM 1261 O O . GLY A 1 163 ? -14.964 -20.672 -22.249 1.00 36.00 163 GLY A O 1
ATOM 1262 N N . LYS A 1 164 ? -15.758 -18.571 -22.188 1.00 31.88 164 LYS A N 1
ATOM 1263 C CA . LYS A 1 164 ? -14.502 -17.924 -21.802 1.00 31.88 164 LYS A CA 1
ATOM 1264 C C . LYS A 1 164 ? -14.584 -17.469 -20.351 1.00 31.88 164 LYS A C 1
ATOM 1266 O O . LYS A 1 164 ? -15.537 -16.820 -19.928 1.00 31.88 164 LYS A O 1
ATOM 1271 N N . ILE A 1 165 ? -13.571 -17.849 -19.583 1.00 34.94 165 ILE A N 1
ATOM 1272 C CA . ILE A 1 165 ? -13.327 -17.337 -18.238 1.00 34.94 165 ILE A CA 1
ATOM 1273 C C . ILE A 1 165 ? -12.933 -15.867 -18.389 1.00 34.94 165 ILE A C 1
ATOM 1275 O O . ILE A 1 165 ? -11.854 -15.582 -18.901 1.00 34.94 165 ILE A O 1
ATOM 1279 N N . VAL A 1 166 ? -13.796 -14.948 -17.961 1.00 37.41 166 VAL A N 1
ATOM 1280 C CA . VAL A 1 166 ? -13.478 -13.517 -17.900 1.00 37.41 166 VAL A CA 1
ATOM 1281 C C . VAL A 1 166 ? -13.468 -13.109 -16.428 1.00 37.41 166 VAL A C 1
ATOM 1283 O O . VAL A 1 166 ? -14.393 -13.436 -15.677 1.00 37.41 166 VAL A O 1
ATOM 1286 N N . LEU A 1 167 ? -12.395 -12.451 -15.986 1.00 42.62 167 LEU A N 1
ATOM 1287 C CA . LEU A 1 167 ? -12.338 -11.851 -14.653 1.00 42.62 167 LEU A CA 1
ATOM 1288 C C . LEU A 1 167 ? -13.384 -10.730 -14.576 1.00 42.62 167 LEU A C 1
ATOM 1290 O O . LEU A 1 167 ? -13.598 -10.005 -15.549 1.00 42.62 167 LEU A O 1
ATOM 1294 N N . LYS A 1 168 ? -14.080 -10.595 -13.440 1.00 48.78 168 LYS A N 1
ATOM 1295 C CA . LYS A 1 168 ? -14.995 -9.464 -13.242 1.00 48.78 168 LYS A CA 1
ATOM 1296 C C . LYS A 1 168 ? -14.167 -8.178 -13.243 1.00 48.78 168 LYS A C 1
ATOM 1298 O O . LYS A 1 168 ? -13.434 -7.920 -12.295 1.00 48.78 168 LYS A O 1
ATOM 1303 N N . LYS A 1 169 ? -14.333 -7.389 -14.302 1.00 52.56 169 LYS A N 1
ATOM 1304 C CA . LYS A 1 169 ? -13.703 -6.082 -14.470 1.00 52.56 169 LYS A CA 1
ATOM 1305 C C . LYS A 1 169 ? -14.062 -5.168 -13.300 1.00 52.56 169 LYS A C 1
ATOM 1307 O O . LYS A 1 169 ? -15.249 -4.962 -13.023 1.00 52.56 169 LYS A O 1
ATOM 1312 N N . ILE A 1 170 ? -13.054 -4.639 -12.612 1.00 58.69 170 ILE A N 1
ATOM 1313 C CA . ILE A 1 170 ? -13.258 -3.592 -11.609 1.00 58.69 170 ILE A CA 1
ATOM 1314 C C . ILE A 1 170 ? -13.412 -2.286 -12.394 1.00 58.69 170 ILE A C 1
ATOM 1316 O O . ILE A 1 170 ? -12.504 -1.926 -13.138 1.00 58.69 170 ILE A O 1
ATOM 1320 N N . PRO A 1 171 ? -14.564 -1.596 -12.320 1.00 53.28 171 PRO A N 1
ATOM 1321 C CA . PRO A 1 171 ? -14.793 -0.428 -13.156 1.00 53.28 171 PRO A CA 1
ATOM 1322 C C . PRO A 1 171 ? -13.860 0.710 -12.736 1.00 53.28 171 PRO A C 1
ATOM 1324 O O . PRO A 1 171 ? -14.002 1.251 -11.637 1.00 53.28 171 PRO A O 1
ATOM 1327 N N . VAL A 1 172 ? -12.955 1.117 -13.626 1.00 56.03 172 VAL A N 1
ATOM 1328 C CA . VAL A 1 172 ? -12.173 2.338 -13.426 1.00 56.03 172 VAL A CA 1
ATOM 1329 C C . VAL A 1 172 ? -13.103 3.542 -13.563 1.00 56.03 172 VAL A C 1
ATOM 1331 O O . VAL A 1 172 ? -13.815 3.691 -14.558 1.00 56.03 172 VAL A O 1
ATOM 1334 N N . ARG A 1 173 ? -13.134 4.409 -12.549 1.00 61.12 173 ARG A N 1
ATOM 1335 C CA . ARG A 1 173 ? -13.916 5.652 -12.572 1.00 61.12 173 ARG A CA 1
ATOM 1336 C C . ARG A 1 173 ? -12.975 6.849 -12.631 1.00 61.12 173 ARG A C 1
ATOM 1338 O O . ARG A 1 173 ? -12.073 6.958 -11.808 1.00 61.12 173 ARG A O 1
ATOM 1345 N N . LYS A 1 174 ? -13.244 7.790 -13.541 1.00 59.25 174 LYS A N 1
ATOM 1346 C CA . LYS A 1 174 ? -12.589 9.107 -13.557 1.00 59.25 174 LYS A CA 1
ATOM 1347 C C . LYS A 1 174 ? -12.965 9.868 -12.274 1.00 59.25 174 LYS A C 1
ATOM 1349 O O . LYS A 1 174 ? -14.145 10.152 -12.060 1.00 59.25 174 LYS A O 1
ATOM 1354 N N . ARG A 1 175 ? -11.997 10.173 -11.398 1.00 63.91 175 ARG A N 1
ATOM 1355 C CA . ARG A 1 175 ? -12.217 10.875 -10.113 1.00 63.91 175 ARG A CA 1
ATOM 1356 C C . ARG A 1 175 ? -11.099 11.863 -9.794 1.00 63.91 175 ARG A C 1
ATOM 1358 O O . ARG A 1 175 ? -9.930 11.542 -9.945 1.00 63.91 175 ARG A O 1
ATOM 1365 N N . ARG A 1 176 ? -11.436 13.053 -9.288 1.00 67.00 176 ARG A N 1
ATOM 1366 C CA . ARG A 1 176 ? -10.436 14.037 -8.836 1.00 67.00 176 ARG A CA 1
ATOM 1367 C C . ARG A 1 176 ? -9.928 13.693 -7.436 1.00 67.00 176 ARG A C 1
ATOM 1369 O O . ARG A 1 176 ? -10.714 13.696 -6.499 1.00 67.00 176 ARG A O 1
ATOM 1376 N N . MET A 1 177 ? -8.614 13.501 -7.294 1.00 70.25 177 MET A N 1
ATOM 1377 C CA . MET A 1 177 ? -7.998 13.247 -5.988 1.00 70.25 177 MET A CA 1
ATOM 1378 C C . MET A 1 177 ? -8.024 14.476 -5.067 1.00 70.25 177 MET A C 1
ATOM 1380 O O . MET A 1 177 ? -7.544 15.558 -5.437 1.00 70.25 177 MET A O 1
ATOM 1384 N N . THR A 1 178 ? -8.494 14.280 -3.837 1.00 77.31 178 THR A N 1
ATOM 1385 C CA . THR A 1 178 ? -8.420 15.237 -2.728 1.00 77.31 178 THR A CA 1
ATOM 1386 C C . THR A 1 178 ? -6.982 15.400 -2.216 1.00 77.31 178 THR A C 1
ATOM 1388 O O . THR A 1 178 ? -6.067 14.649 -2.567 1.00 77.31 178 THR A O 1
ATOM 1391 N N . ALA A 1 179 ? -6.737 16.416 -1.383 1.00 77.75 179 ALA A N 1
ATOM 1392 C CA . ALA A 1 179 ? -5.402 16.674 -0.836 1.00 77.75 179 ALA A CA 1
ATOM 1393 C C . ALA A 1 179 ? -4.900 15.534 0.073 1.00 77.75 179 ALA A C 1
ATOM 1395 O O . ALA A 1 179 ? -3.726 15.167 -0.014 1.00 77.75 179 ALA A O 1
ATOM 1396 N N . ALA A 1 180 ? -5.786 14.952 0.889 1.00 73.06 180 ALA A N 1
ATOM 1397 C CA . ALA A 1 180 ? -5.472 13.806 1.743 1.00 73.06 180 ALA A CA 1
ATOM 1398 C C . ALA A 1 180 ? -5.071 12.585 0.900 1.00 73.06 180 ALA A C 1
ATOM 1400 O O . ALA A 1 180 ? -4.021 11.987 1.122 1.00 73.06 180 ALA A O 1
ATOM 1401 N N . GLN A 1 181 ? -5.817 12.306 -0.169 1.00 74.25 181 GLN A N 1
ATOM 1402 C CA . GLN A 1 181 ? -5.530 11.201 -1.087 1.00 74.25 181 GLN A CA 1
ATOM 1403 C C . GLN A 1 181 ? -4.203 11.391 -1.828 1.00 74.25 181 GLN A C 1
ATOM 1405 O O . GLN A 1 181 ? -3.415 10.455 -1.946 1.00 74.25 181 GLN A O 1
ATOM 1410 N N . LYS A 1 182 ? -3.882 12.618 -2.262 1.00 83.19 182 LYS A N 1
ATOM 1411 C CA . LYS A 1 182 ? -2.561 12.927 -2.841 1.00 83.19 182 LYS A CA 1
ATOM 1412 C C . LYS A 1 182 ? -1.430 12.707 -1.834 1.00 83.19 182 LYS A C 1
ATOM 1414 O O . LYS A 1 182 ? -0.344 12.264 -2.217 1.00 83.19 182 LYS A O 1
ATOM 1419 N N . ALA A 1 183 ? -1.660 13.009 -0.556 1.00 81.56 183 ALA A N 1
ATOM 1420 C CA . ALA A 1 183 ? -0.694 12.740 0.504 1.00 81.56 183 ALA A CA 1
ATOM 1421 C C . ALA A 1 183 ? -0.523 11.230 0.741 1.00 81.56 183 ALA A C 1
ATOM 1423 O O . ALA A 1 183 ? 0.619 10.763 0.803 1.00 81.56 183 ALA A O 1
ATOM 1424 N N . ALA A 1 184 ? -1.622 10.470 0.777 1.00 79.50 184 ALA A N 1
ATOM 1425 C CA . ALA A 1 184 ? -1.617 9.012 0.875 1.00 79.50 184 ALA A CA 1
ATOM 1426 C C . ALA A 1 184 ? -0.899 8.364 -0.321 1.00 79.50 184 ALA A C 1
ATOM 1428 O O . ALA A 1 184 ? 0.008 7.557 -0.126 1.00 79.50 184 ALA A O 1
ATOM 1429 N N . LEU A 1 185 ? -1.172 8.807 -1.553 1.00 83.88 185 LEU A N 1
ATOM 1430 C CA . LEU A 1 185 ? -0.470 8.343 -2.753 1.00 83.88 185 LEU A CA 1
ATOM 1431 C C . LEU A 1 185 ? 1.033 8.641 -2.684 1.00 83.88 185 LEU A C 1
ATOM 1433 O O . LEU A 1 185 ? 1.871 7.781 -2.962 1.00 83.88 185 LEU A O 1
ATOM 1437 N N . LYS A 1 186 ? 1.407 9.857 -2.269 1.00 85.88 186 LYS A N 1
ATOM 1438 C CA . LYS A 1 186 ? 2.817 10.223 -2.079 1.00 85.88 186 LYS A CA 1
ATOM 1439 C C . LYS A 1 186 ? 3.482 9.335 -1.024 1.00 85.88 186 LYS A C 1
ATOM 1441 O O . LYS A 1 186 ? 4.654 8.988 -1.174 1.00 85.88 186 LYS A O 1
ATOM 1446 N N . LYS A 1 187 ? 2.756 8.962 0.033 1.00 85.25 187 LYS A N 1
ATOM 1447 C CA . LYS A 1 187 ? 3.215 8.043 1.081 1.00 85.25 187 LYS A CA 1
ATOM 1448 C C . LYS A 1 187 ? 3.398 6.630 0.524 1.00 85.25 187 LYS A C 1
ATOM 1450 O O . LYS A 1 187 ? 4.483 6.079 0.695 1.00 85.25 187 LYS A O 1
ATOM 1455 N N . ALA A 1 188 ? 2.422 6.108 -0.217 1.00 78.00 188 ALA A N 1
ATOM 1456 C CA . ALA A 1 188 ? 2.492 4.812 -0.889 1.00 78.00 188 ALA A CA 1
ATOM 1457 C C . ALA A 1 188 ? 3.705 4.734 -1.832 1.00 78.00 188 ALA A C 1
ATOM 1459 O O . ALA A 1 188 ? 4.549 3.853 -1.681 1.00 78.00 188 ALA A O 1
ATOM 1460 N N . ARG A 1 189 ? 3.883 5.723 -2.722 1.00 84.06 189 ARG A N 1
ATOM 1461 C CA . ARG A 1 189 ? 5.040 5.798 -3.638 1.00 84.06 189 ARG A CA 1
ATOM 1462 C C . ARG A 1 189 ? 6.366 5.830 -2.876 1.00 84.06 189 ARG A C 1
ATOM 1464 O O . ARG A 1 189 ? 7.303 5.107 -3.209 1.00 84.06 189 ARG A O 1
ATOM 1471 N N . ARG A 1 190 ? 6.458 6.619 -1.796 1.00 80.50 190 ARG A N 1
ATOM 1472 C CA . ARG A 1 190 ? 7.651 6.606 -0.934 1.00 80.50 190 ARG A CA 1
ATOM 1473 C C . ARG A 1 190 ? 7.885 5.230 -0.314 1.00 80.50 190 ARG A C 1
ATOM 1475 O O . ARG A 1 190 ? 9.036 4.814 -0.264 1.00 80.50 190 ARG A O 1
ATOM 1482 N N . LYS A 1 191 ? 6.859 4.530 0.175 1.00 82.19 191 LYS A N 1
ATOM 1483 C CA . LYS A 1 191 ? 7.011 3.193 0.777 1.00 82.19 191 LYS A CA 1
ATOM 1484 C C . LYS A 1 191 ? 7.495 2.172 -0.257 1.00 82.19 191 LYS A C 1
ATOM 1486 O O . LYS A 1 191 ? 8.518 1.535 -0.012 1.00 82.19 191 LYS A O 1
ATOM 1491 N N . ALA A 1 192 ? 6.853 2.122 -1.425 1.00 75.44 192 ALA A N 1
ATOM 1492 C CA . ALA A 1 192 ? 7.216 1.230 -2.526 1.00 75.44 192 ALA A CA 1
ATOM 1493 C C . ALA A 1 192 ? 8.679 1.420 -2.970 1.00 75.44 192 ALA A C 1
ATOM 1495 O O . ALA A 1 192 ? 9.435 0.457 -3.047 1.00 75.44 192 ALA A O 1
ATOM 1496 N N . HIS A 1 193 ? 9.119 2.666 -3.183 1.00 73.44 193 HIS A N 1
ATOM 1497 C CA . HIS A 1 193 ? 10.454 2.938 -3.734 1.00 73.44 193 HIS A CA 1
ATOM 1498 C C . HIS A 1 193 ? 11.567 3.107 -2.685 1.00 73.44 193 HIS A C 1
ATOM 1500 O O . HIS A 1 193 ? 12.748 2.999 -3.013 1.00 73.44 193 HIS A O 1
ATOM 1506 N N . SER A 1 194 ? 11.243 3.385 -1.415 1.00 71.38 194 SER A N 1
ATOM 1507 C CA . SER A 1 194 ? 12.266 3.601 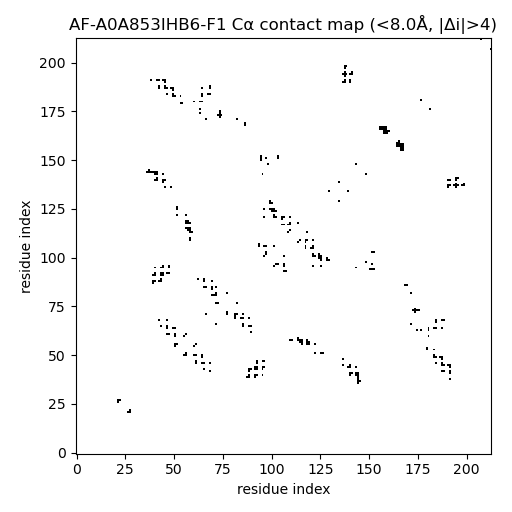-0.374 1.00 71.38 194 SER A CA 1
ATOM 1508 C C . SER A 1 194 ? 12.606 2.361 0.443 1.00 71.38 194 SER A C 1
ATOM 1510 O O . SER A 1 194 ? 13.656 2.361 1.088 1.00 71.38 194 SER A O 1
ATOM 1512 N N . ALA A 1 195 ? 11.778 1.312 0.417 1.00 60.28 195 ALA A N 1
ATOM 1513 C CA . ALA A 1 195 ? 11.974 0.107 1.224 1.00 60.28 195 ALA A CA 1
ATOM 1514 C C . ALA A 1 195 ? 13.369 -0.516 1.016 1.00 60.28 195 ALA A C 1
ATOM 1516 O O . ALA A 1 195 ? 14.139 -0.668 1.969 1.00 60.28 195 ALA A O 1
ATOM 1517 N N . ALA A 1 196 ? 13.758 -0.761 -0.240 1.00 60.22 196 ALA A N 1
ATOM 1518 C CA . ALA A 1 196 ? 15.079 -1.291 -0.582 1.00 60.22 196 ALA A CA 1
ATOM 1519 C C . ALA A 1 196 ? 16.223 -0.356 -0.138 1.00 60.22 196 ALA A C 1
ATOM 1521 O O . ALA A 1 196 ? 17.205 -0.793 0.468 1.00 60.22 196 ALA A O 1
ATOM 1522 N N . ALA A 1 197 ? 16.072 0.953 -0.359 1.00 60.88 197 ALA A N 1
ATOM 1523 C CA . ALA A 1 197 ? 17.082 1.948 -0.005 1.00 60.88 197 ALA A CA 1
ATOM 1524 C C . ALA A 1 197 ? 17.252 2.116 1.518 1.00 60.88 197 ALA A C 1
ATOM 1526 O O . ALA A 1 197 ? 18.362 2.361 1.999 1.00 60.88 197 ALA A O 1
ATOM 1527 N N . LYS A 1 198 ? 16.176 1.995 2.304 1.00 68.00 198 LYS A N 1
ATOM 1528 C CA . LYS A 1 198 ? 16.235 2.003 3.775 1.00 68.00 198 LYS A CA 1
ATOM 1529 C C . LYS A 1 198 ? 16.938 0.754 4.300 1.00 68.00 198 LYS A C 1
ATOM 1531 O O . LYS A 1 198 ? 17.832 0.885 5.134 1.00 68.00 198 LYS A O 1
ATOM 1536 N N . ARG A 1 199 ? 16.634 -0.430 3.756 1.00 61.59 199 ARG A N 1
ATOM 1537 C CA . ARG A 1 199 ? 17.330 -1.672 4.134 1.00 61.59 199 ARG A CA 1
ATOM 1538 C C . ARG A 1 199 ? 18.815 -1.649 3.790 1.00 61.59 199 ARG A C 1
ATOM 1540 O O . ARG A 1 199 ? 19.626 -2.059 4.614 1.00 61.59 199 ARG A O 1
ATOM 1547 N N . ALA A 1 200 ? 19.191 -1.129 2.621 1.00 64.56 200 ALA A N 1
ATOM 1548 C CA . ALA A 1 200 ? 20.596 -0.981 2.244 1.00 64.56 200 ALA A CA 1
ATOM 1549 C C . ALA A 1 200 ? 21.357 -0.088 3.239 1.00 64.56 200 ALA A C 1
ATOM 1551 O O . ALA A 1 200 ? 22.444 -0.450 3.692 1.00 64.56 200 ALA A O 1
ATOM 1552 N N . ARG A 1 201 ? 20.753 1.036 3.657 1.00 67.50 201 ARG A N 1
ATOM 1553 C CA . ARG A 1 201 ? 21.312 1.910 4.702 1.00 67.50 201 ARG A CA 1
ATOM 1554 C C . ARG A 1 201 ? 21.389 1.211 6.058 1.00 67.50 201 ARG A C 1
ATOM 1556 O O . ARG A 1 201 ? 22.436 1.271 6.690 1.00 67.50 201 ARG A O 1
ATOM 1563 N N . ALA A 1 202 ? 20.336 0.515 6.486 1.00 69.12 202 ALA A N 1
ATOM 1564 C CA . ALA A 1 202 ? 20.327 -0.231 7.746 1.00 69.12 202 ALA A CA 1
ATOM 1565 C C . ALA A 1 202 ? 21.399 -1.336 7.770 1.00 69.12 202 ALA A C 1
ATOM 1567 O O . ALA A 1 202 ? 22.131 -1.469 8.749 1.00 69.12 202 ALA A O 1
ATOM 1568 N N . LYS A 1 203 ? 21.566 -2.075 6.665 1.00 71.00 203 LYS A N 1
ATOM 1569 C CA . LYS A 1 203 ? 22.630 -3.075 6.494 1.00 71.00 203 LYS A CA 1
ATOM 1570 C C . LYS A 1 203 ? 24.016 -2.432 6.562 1.00 71.00 203 LYS A C 1
ATOM 1572 O O . LYS A 1 203 ? 24.887 -2.949 7.257 1.00 71.00 203 LYS A O 1
ATOM 1577 N N . ALA A 1 204 ? 24.212 -1.299 5.887 1.00 65.94 204 ALA A N 1
ATOM 1578 C CA . ALA A 1 204 ? 25.468 -0.554 5.931 1.00 65.94 204 ALA A CA 1
ATOM 1579 C C . ALA A 1 204 ? 25.788 -0.040 7.346 1.00 65.94 204 ALA A C 1
ATOM 1581 O O . ALA A 1 204 ? 26.924 -0.172 7.794 1.00 65.94 204 ALA A O 1
ATOM 1582 N N . MET A 1 205 ? 24.796 0.483 8.073 1.00 76.12 205 MET A N 1
ATOM 1583 C CA . MET A 1 205 ? 24.958 0.935 9.460 1.00 76.12 205 MET A CA 1
ATOM 1584 C C . MET A 1 205 ? 25.250 -0.224 10.415 1.00 76.12 205 MET A C 1
ATOM 1586 O O . MET A 1 205 ? 26.161 -0.120 11.229 1.00 76.12 205 MET A O 1
ATOM 1590 N N . LYS A 1 206 ? 24.554 -1.360 10.277 1.00 82.00 206 LYS A N 1
ATOM 1591 C CA . LYS A 1 206 ? 24.845 -2.578 11.049 1.00 82.00 206 LYS A CA 1
ATOM 1592 C C . LYS A 1 206 ? 26.278 -3.055 10.813 1.00 82.00 206 LYS A C 1
ATOM 1594 O O . LYS A 1 206 ? 26.967 -3.394 11.766 1.00 82.00 206 LYS A O 1
ATOM 1599 N N . LEU A 1 207 ? 26.741 -3.038 9.563 1.00 80.75 207 LEU A N 1
ATOM 1600 C CA . LEU A 1 207 ? 28.112 -3.414 9.215 1.00 80.75 207 LEU A CA 1
ATOM 1601 C C . LEU A 1 207 ? 29.150 -2.435 9.787 1.00 80.75 207 LEU A C 1
ATOM 1603 O O . LEU A 1 207 ? 30.212 -2.871 10.218 1.00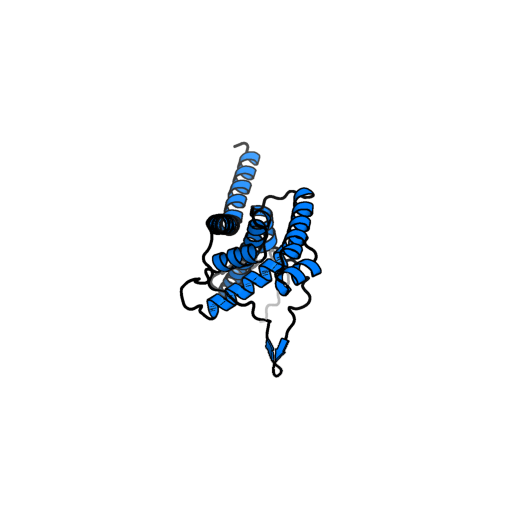 80.75 207 LEU A O 1
ATOM 1607 N N . ARG A 1 208 ? 28.857 -1.128 9.804 1.00 78.25 208 ARG A N 1
ATOM 1608 C CA . ARG A 1 208 ? 29.707 -0.106 10.440 1.00 78.25 208 ARG A CA 1
ATOM 1609 C C . ARG A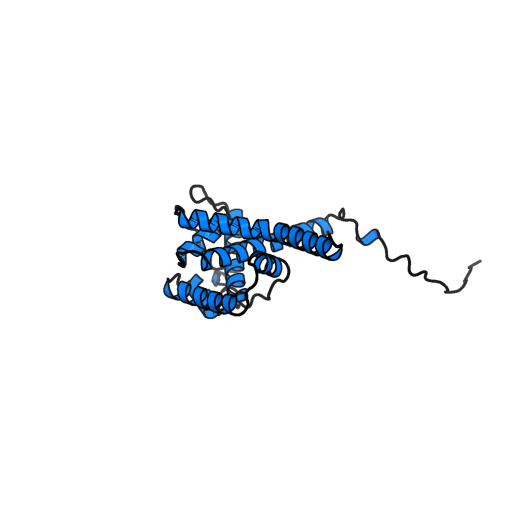 1 208 ? 29.796 -0.309 11.950 1.00 78.25 208 ARG A C 1
ATOM 1611 O O . ARG A 1 208 ? 30.898 -0.465 12.462 1.00 78.25 208 ARG A O 1
ATOM 1618 N N . SER A 1 209 ? 28.648 -0.482 12.602 1.00 78.50 209 SER A N 1
ATOM 1619 C CA . SER A 1 209 ? 28.560 -0.785 14.032 1.00 78.50 209 SER A CA 1
ATOM 1620 C C . SER A 1 209 ? 29.318 -2.068 14.398 1.00 78.50 209 SER A C 1
ATOM 1622 O O . SER A 1 209 ? 30.095 -2.069 15.347 1.00 78.50 209 SER A O 1
ATOM 1624 N N . GLN A 1 210 ? 29.191 -3.137 13.601 1.00 77.19 210 GLN A N 1
ATOM 1625 C CA . GLN A 1 210 ? 29.966 -4.377 13.776 1.00 77.19 210 GLN A CA 1
ATOM 1626 C C . GLN A 1 210 ? 31.477 -4.189 13.579 1.00 77.19 210 GLN A C 1
ATOM 1628 O O . GLN A 1 210 ? 32.265 -4.972 14.101 1.00 77.19 210 GLN A O 1
ATOM 1633 N N . ARG A 1 211 ? 31.887 -3.166 12.824 1.00 85.94 211 ARG A N 1
ATOM 1634 C CA . ARG A 1 211 ? 33.287 -2.793 12.587 1.00 85.94 211 ARG A CA 1
ATOM 1635 C C . ARG A 1 211 ? 33.794 -1.716 13.555 1.00 85.94 211 ARG A C 1
ATOM 1637 O O . ARG A 1 211 ? 34.929 -1.280 13.397 1.00 85.94 211 ARG A O 1
ATOM 1644 N N . GLY A 1 212 ? 32.987 -1.299 14.536 1.00 73.44 212 GLY A N 1
ATOM 1645 C CA . GLY A 1 212 ? 33.359 -0.274 15.517 1.00 73.44 212 GLY A CA 1
ATOM 1646 C C . GLY A 1 212 ? 33.461 1.148 14.950 1.00 73.44 212 GLY A C 1
ATOM 1647 O O . GLY A 1 212 ? 34.199 1.958 15.505 1.00 73.44 212 GLY A O 1
ATOM 1648 N N . LEU A 1 213 ? 32.756 1.433 13.847 1.00 58.97 213 LEU A N 1
ATOM 1649 C CA . LEU A 1 213 ? 32.617 2.751 13.206 1.00 58.97 213 LEU A CA 1
ATOM 1650 C C . LEU A 1 213 ? 31.221 3.327 13.449 1.00 58.97 213 LEU A C 1
ATOM 1652 O O . LEU A 1 213 ? 31.129 4.562 13.608 1.00 58.97 213 LEU A O 1
#

Radius of gyration: 22.98 Å; Cα contacts (8 Å, |Δi|>4): 214; chains: 1; bounding box: 67×64×48 Å

Sequence (213 aa):
MFDTGSPGDLQTTDIDYWCLDNSNPLIMDSIIDQFGDQQLRASAMASALAWVENDEVTPDALTEIVSGMADVAIEDDITQPEEDYYEDLTRETAIALTALGAENRDVKTLFERQDEASALTVAQQIEDKLSTEPKDDGTLVAEYAIIRPEPVMDKAERRVIDGKIVLKKIPVRKRRMTAAQKAALKKARRKAHSAAAKRARAKAMKLRSQRGL

Organism: NCBI:txid2994442

Nearest PDB structures (foldseek):
  8px9-assembly1_A  TM=2.959E-01  e=8.673E+00  Escherichia coli

Foldseek 3Di:
DDDDDDDDDPDPPPPPPVVPPCPPVVNVVVVVVLVVLLLLLLLLLLLLVLLLPFPDQFLVLSLLLLLVSLVQDLPDDGDPVSQVSSVSSVLSNLQSLVVLPFDNVLSVCCQPVRDSVSSVSSSVRSVVSCVVPPDDLLCSSNVCSVDPDDRPNDPQPQDDDPNHRDHPRRDDHNDDDDPSSVVSSVSSVCSSPCSVVVVVVVVVVVVCVVVVD

Secondary structure (DSSP, 8-state):
-----------TT-S-GGGG-TT-HHHHHHHHHHHHHHHHHHHHHHHHHHHHTSS---HHHHHHHHHHHTT--SSSPPPHHHHHHHHHHHHHHHHHHHHTT--HHHHHHHHHH--HHHHHHHHHHHHHHHHHS---HHHHHHHHTTS-----S----EEEETTEEEE--------PPPHHHHHHHHHHHHHHHHHHHHHHHHHHHHHHHHTT-

Solvent-accessible surface area (backbone atoms only — not comparable to full-atom values): 12138 Å² total; per-residue (Å²): 135,85,87,86,79,78,98,78,81,86,68,96,74,78,72,68,79,75,82,72,59,78,80,42,66,72,58,42,52,54,50,52,52,53,49,52,53,26,49,45,37,14,45,12,33,16,35,42,56,29,30,62,73,34,97,60,58,35,47,65,50,43,53,48,34,44,39,63,70,44,62,49,55,54,84,60,85,76,48,70,70,44,51,52,48,35,54,52,36,52,54,43,22,55,49,35,40,40,73,51,53,21,56,65,68,43,54,50,44,24,76,72,68,56,39,52,69,37,30,45,53,38,39,51,41,27,50,59,43,42,71,73,56,79,68,57,66,38,53,53,24,56,44,46,26,70,54,70,73,78,76,80,66,75,68,74,68,59,45,69,59,93,89,40,76,39,72,77,79,77,82,86,72,73,63,88,79,52,73,67,51,51,50,34,34,55,48,16,55,48,42,39,70,38,19,67,60,50,50,53,50,52,52,51,49,52,54,32,55,76,68,77,100

pLDDT: mean 71.32, std 16.66, range [29.19, 91.31]

Mean predicted aligned error: 13.53 Å